Protein AF-A0A7S4B704-F1 (afdb_monomer)

Solvent-accessible surface area (backbone atoms only — not comparable to full-atom values): 10814 Å² total; per-residue (Å²): 118,74,73,62,54,56,57,51,54,56,52,52,51,54,50,52,56,53,50,52,53,62,71,58,43,76,80,74,68,64,79,70,78,80,66,83,78,72,82,74,68,83,87,79,66,81,92,60,85,75,68,50,82,50,62,67,63,52,44,50,53,36,49,67,52,28,55,58,30,51,52,52,22,51,53,32,50,57,57,36,66,71,60,71,82,57,91,87,49,54,72,70,55,45,52,52,48,52,50,49,36,52,53,22,51,51,27,28,53,28,14,49,49,16,38,50,32,29,49,55,46,45,52,50,61,74,68,50,89,67,77,66,82,32,92,43,65,69,57,44,39,57,72,77,37,43,67,40,54,50,49,23,52,53,25,40,52,57,22,53,66,52,46,61,60,48,56,60,48,52,52,61,59,53,66,72,62,60,77,81,74,74,81,74,84,127

Mean predicted aligned error: 14.36 Å

Structure (mmCIF, N/CA/C/O backbone):
data_AF-A0A7S4B704-F1
#
_entry.id   AF-A0A7S4B704-F1
#
loop_
_atom_site.group_PDB
_atom_site.id
_atom_site.type_symbol
_atom_site.label_atom_id
_atom_site.label_alt_id
_atom_site.label_comp_id
_atom_site.label_asym_id
_atom_site.label_entity_id
_atom_site.label_seq_id
_atom_site.pdbx_PDB_ins_code
_atom_site.Cartn_x
_atom_site.Cartn_y
_atom_site.Cartn_z
_atom_site.occupancy
_atom_site.B_iso_or_equiv
_atom_site.auth_seq_id
_atom_site.auth_comp_id
_atom_site.auth_asym_id
_atom_site.auth_atom_id
_atom_site.pdbx_PDB_model_num
ATOM 1 N N . ILE A 1 1 ? 33.411 -3.750 -4.495 1.00 50.97 1 ILE A N 1
ATOM 2 C CA . ILE A 1 1 ? 32.794 -5.028 -4.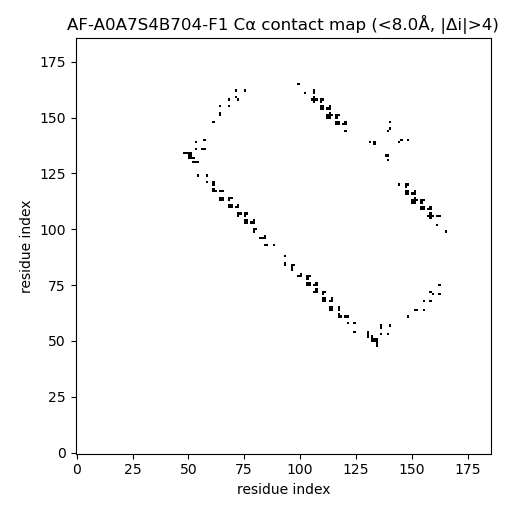950 1.00 50.97 1 ILE A CA 1
ATOM 3 C C . ILE A 1 1 ? 32.310 -5.872 -3.765 1.00 50.97 1 ILE A C 1
ATOM 5 O O . ILE A 1 1 ? 31.205 -6.384 -3.852 1.00 50.97 1 ILE A O 1
ATOM 9 N N . ARG A 1 2 ? 33.046 -5.967 -2.642 1.00 46.03 2 ARG A N 1
ATOM 10 C CA . ARG A 1 2 ? 32.572 -6.683 -1.437 1.00 46.03 2 ARG A CA 1
ATOM 11 C C . ARG A 1 2 ? 31.340 -6.055 -0.754 1.00 46.03 2 ARG A C 1
ATOM 13 O O . ARG A 1 2 ? 30.454 -6.803 -0.376 1.00 46.03 2 ARG A O 1
ATOM 20 N N . ASP A 1 3 ? 31.195 -4.727 -0.742 1.00 46.09 3 ASP A N 1
ATOM 21 C CA . ASP A 1 3 ? 30.030 -4.070 -0.103 1.00 46.09 3 ASP A CA 1
ATOM 22 C C . ASP A 1 3 ? 28.685 -4.273 -0.825 1.00 46.09 3 ASP A C 1
ATOM 24 O O . ASP A 1 3 ? 27.620 -4.144 -0.224 1.00 46.09 3 ASP A O 1
ATOM 28 N N . ALA A 1 4 ? 28.700 -4.621 -2.116 1.00 46.28 4 ALA A N 1
ATOM 29 C CA . ALA A 1 4 ? 27.466 -4.885 -2.860 1.00 46.28 4 ALA A CA 1
ATOM 30 C C . ALA A 1 4 ? 26.846 -6.249 -2.497 1.00 46.28 4 ALA A C 1
ATOM 32 O O . ALA A 1 4 ? 25.632 -6.415 -2.604 1.00 46.28 4 ALA A O 1
ATOM 33 N N . ALA A 1 5 ? 27.666 -7.204 -2.041 1.00 47.03 5 ALA A N 1
ATOM 34 C CA . ALA A 1 5 ? 27.218 -8.550 -1.693 1.00 47.03 5 ALA A CA 1
ATOM 35 C C . ALA A 1 5 ? 26.446 -8.582 -0.358 1.00 47.03 5 ALA A C 1
ATOM 37 O O . ALA A 1 5 ? 25.425 -9.266 -0.252 1.00 47.03 5 ALA A O 1
ATOM 38 N N . ASP A 1 6 ? 26.860 -7.776 0.624 1.00 47.91 6 ASP A N 1
ATOM 39 C CA . ASP A 1 6 ? 26.184 -7.701 1.929 1.00 47.91 6 ASP A CA 1
ATOM 40 C C . ASP A 1 6 ? 24.805 -7.035 1.838 1.00 47.91 6 ASP A C 1
ATOM 42 O O . ASP A 1 6 ? 23.854 -7.453 2.503 1.00 47.91 6 ASP A O 1
ATOM 46 N N . SER A 1 7 ? 24.647 -6.055 0.944 1.00 48.06 7 SER A N 1
ATOM 47 C CA . SER A 1 7 ? 23.353 -5.400 0.722 1.00 48.06 7 SER A CA 1
ATOM 48 C C . SER A 1 7 ? 22.320 -6.357 0.109 1.00 48.06 7 SER A C 1
ATOM 50 O O . SER A 1 7 ? 21.154 -6.366 0.513 1.00 48.06 7 SER A O 1
ATOM 52 N N . THR A 1 8 ? 22.750 -7.240 -0.800 1.00 51.94 8 THR A N 1
ATOM 53 C CA . THR A 1 8 ? 21.877 -8.283 -1.359 1.00 51.94 8 THR A CA 1
ATOM 54 C C . THR A 1 8 ? 21.511 -9.359 -0.337 1.00 51.94 8 THR A C 1
ATOM 56 O O . THR A 1 8 ? 20.365 -9.804 -0.323 1.00 51.94 8 THR A O 1
ATOM 59 N N . ALA A 1 9 ? 22.425 -9.731 0.564 1.00 45.69 9 ALA A N 1
ATOM 60 C CA . ALA A 1 9 ? 22.154 -10.723 1.607 1.00 45.69 9 ALA A CA 1
ATOM 61 C C . ALA A 1 9 ? 21.097 -10.232 2.616 1.00 45.69 9 ALA A C 1
ATOM 63 O O . ALA A 1 9 ? 20.181 -10.976 2.976 1.00 45.69 9 ALA A O 1
ATOM 64 N N . MET A 1 10 ? 21.159 -8.953 3.001 1.00 47.12 10 MET A N 1
ATOM 65 C CA . MET A 1 1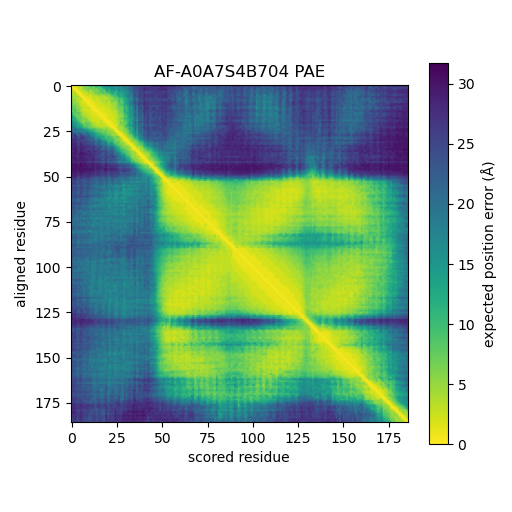0 ? 20.157 -8.318 3.866 1.00 47.12 10 MET A CA 1
ATOM 66 C C . MET A 1 10 ? 18.773 -8.263 3.198 1.00 47.12 10 MET A C 1
ATOM 68 O O . MET A 1 10 ? 17.768 -8.565 3.840 1.00 47.12 10 MET A O 1
ATOM 72 N N . MET A 1 11 ? 18.701 -7.951 1.897 1.00 51.03 11 MET A N 1
ATOM 73 C CA . MET A 1 11 ? 17.425 -7.930 1.168 1.00 51.03 11 MET A CA 1
ATOM 74 C C . MET A 1 11 ? 16.798 -9.319 1.014 1.00 51.03 11 MET A C 1
ATOM 76 O O . MET A 1 11 ? 15.581 -9.443 1.137 1.00 51.03 11 MET A O 1
ATOM 80 N N . VAL A 1 12 ? 17.600 -10.366 0.796 1.00 56.72 12 VAL A N 1
ATOM 81 C CA . VAL A 1 12 ? 17.099 -11.749 0.699 1.00 56.72 12 VAL A CA 1
ATOM 82 C C . VAL A 1 12 ? 16.561 -12.237 2.047 1.00 56.72 12 VAL A C 1
ATOM 84 O O . VAL A 1 12 ? 15.521 -12.890 2.078 1.00 56.72 12 VAL A O 1
ATOM 87 N N . SER A 1 13 ? 17.199 -11.863 3.161 1.00 46.56 13 SER A N 1
ATOM 88 C CA . SER A 1 13 ? 16.721 -12.190 4.514 1.00 46.56 13 SER A CA 1
ATOM 89 C C . SER A 1 13 ? 15.366 -11.540 4.829 1.00 46.56 13 SER A C 1
ATOM 91 O O . SER A 1 13 ? 14.446 -12.205 5.307 1.00 46.56 13 SER A O 1
ATOM 93 N N . VAL A 1 14 ? 15.189 -10.262 4.469 1.00 54.50 14 VAL A N 1
ATOM 94 C CA . VAL A 1 14 ? 13.910 -9.552 4.654 1.00 54.50 14 VAL A CA 1
ATOM 95 C C . VAL A 1 14 ? 12.817 -10.124 3.746 1.00 54.50 14 VAL A C 1
ATOM 97 O O . VAL A 1 14 ? 11.675 -10.275 4.183 1.00 54.50 14 VAL A O 1
ATOM 100 N N . LEU A 1 15 ? 13.155 -10.507 2.508 1.00 50.50 15 LEU A N 1
ATOM 101 C CA . LEU A 1 15 ? 12.210 -11.163 1.603 1.00 50.50 15 LEU A CA 1
ATOM 102 C C . LEU A 1 15 ? 11.784 -12.538 2.124 1.00 50.50 15 LEU A C 1
ATOM 104 O O . LEU A 1 15 ? 10.604 -12.870 2.062 1.00 50.50 15 LEU A O 1
ATOM 108 N N . ALA A 1 16 ? 12.722 -13.320 2.664 1.00 51.66 16 ALA A N 1
ATOM 109 C CA . ALA A 1 16 ? 12.444 -14.630 3.240 1.00 51.66 16 ALA A CA 1
ATOM 110 C C . ALA A 1 16 ? 11.550 -14.522 4.485 1.00 51.66 16 ALA A C 1
ATOM 112 O O . ALA A 1 16 ? 10.619 -15.310 4.625 1.00 51.66 16 ALA A O 1
ATOM 113 N N . ALA A 1 17 ? 11.767 -13.515 5.338 1.00 51.28 17 ALA A N 1
ATOM 114 C CA . ALA A 1 17 ? 10.916 -13.241 6.496 1.00 51.28 17 ALA A CA 1
ATOM 115 C C . ALA A 1 17 ? 9.497 -12.780 6.102 1.00 51.28 17 ALA A C 1
ATOM 117 O O . ALA A 1 17 ? 8.513 -13.161 6.734 1.00 51.28 17 ALA A O 1
ATOM 118 N N . ALA A 1 18 ? 9.366 -11.991 5.031 1.00 49.72 18 ALA A N 1
ATOM 119 C CA . ALA A 1 18 ? 8.060 -11.593 4.503 1.00 49.72 18 ALA A CA 1
ATOM 120 C C . ALA A 1 18 ? 7.313 -12.776 3.856 1.00 49.72 18 ALA A C 1
ATOM 122 O O . ALA A 1 18 ? 6.102 -12.919 4.041 1.00 49.72 18 ALA A O 1
ATOM 123 N N . LEU A 1 19 ? 8.036 -13.660 3.157 1.00 53.97 19 LEU A N 1
ATOM 124 C CA . LEU A 1 19 ? 7.472 -14.846 2.512 1.00 53.97 19 LEU A CA 1
ATOM 125 C C . LEU A 1 19 ? 7.025 -15.904 3.535 1.00 53.97 19 LEU A C 1
ATOM 127 O O . LEU A 1 19 ? 5.980 -16.528 3.352 1.00 53.97 19 LEU A O 1
ATOM 131 N N . THR A 1 20 ? 7.766 -16.085 4.635 1.00 53.12 20 THR A N 1
ATOM 132 C CA . THR A 1 20 ? 7.359 -16.986 5.728 1.00 53.12 20 THR A CA 1
ATOM 133 C C . THR A 1 20 ? 6.138 -16.460 6.479 1.00 53.12 20 THR A C 1
ATOM 135 O O . THR A 1 20 ? 5.270 -17.254 6.833 1.00 53.12 20 THR A O 1
ATOM 138 N N . LEU A 1 21 ? 5.987 -15.140 6.635 1.00 52.28 21 LEU A N 1
ATOM 139 C CA . LEU A 1 21 ? 4.764 -14.545 7.189 1.00 52.28 21 LEU A CA 1
ATOM 140 C C . LEU A 1 21 ? 3.547 -14.712 6.261 1.00 52.28 21 LEU A C 1
ATOM 142 O O . LEU A 1 21 ? 2.448 -14.980 6.746 1.00 52.28 21 LEU A O 1
ATOM 146 N N . GLN A 1 22 ? 3.732 -14.631 4.940 1.00 58.00 22 GLN A N 1
ATOM 147 C CA . GLN A 1 22 ? 2.657 -14.866 3.966 1.00 58.00 22 GLN A CA 1
ATOM 148 C C . GLN A 1 22 ? 2.229 -16.336 3.876 1.00 58.00 22 GLN A C 1
ATOM 150 O O . GLN A 1 22 ? 1.043 -16.612 3.700 1.00 58.00 22 GLN A O 1
ATOM 155 N N . LEU A 1 23 ? 3.156 -17.282 4.048 1.00 51.28 23 LEU A N 1
ATOM 156 C CA . LEU A 1 23 ? 2.841 -18.716 4.074 1.00 51.28 23 LEU A CA 1
ATOM 157 C C . LEU A 1 23 ? 2.248 -19.186 5.411 1.00 51.28 23 LEU A C 1
ATOM 159 O O . LEU A 1 23 ? 1.594 -20.226 5.440 1.00 51.28 23 LEU A O 1
ATOM 163 N N . LEU A 1 24 ? 2.413 -18.420 6.495 1.00 43.06 24 LEU A N 1
ATOM 164 C CA . LEU A 1 24 ? 1.796 -18.704 7.797 1.00 43.06 24 LEU A CA 1
ATOM 165 C C . LEU A 1 24 ? 0.387 -18.089 7.952 1.00 43.06 24 LEU A C 1
ATOM 167 O O . LEU A 1 24 ? -0.352 -18.444 8.868 1.00 43.06 24 LEU A O 1
ATOM 171 N N . GLN A 1 25 ? -0.040 -17.215 7.031 1.00 49.41 25 GLN A N 1
ATOM 172 C CA . GLN A 1 25 ? -1.365 -16.583 7.072 1.00 49.41 25 GLN A CA 1
ATOM 173 C C . GLN A 1 25 ? -2.598 -17.475 6.805 1.00 49.41 25 GLN A C 1
ATOM 175 O O . GLN A 1 25 ? -3.664 -17.092 7.300 1.00 49.41 25 GLN A O 1
ATOM 180 N N . PRO A 1 26 ? -2.560 -18.637 6.113 1.00 50.50 26 PRO A N 1
ATOM 181 C CA . PRO A 1 26 ? -3.792 -19.391 5.878 1.00 50.50 26 PRO A CA 1
ATOM 182 C C . PRO A 1 26 ? -4.381 -20.019 7.155 1.00 50.50 26 PRO A C 1
ATOM 184 O O . PRO A 1 26 ? -5.547 -20.404 7.146 1.00 50.50 26 PRO A O 1
ATOM 187 N N . ALA A 1 27 ? -3.640 -20.061 8.271 1.00 42.31 27 ALA A N 1
ATOM 188 C CA . ALA A 1 27 ? -4.130 -20.606 9.541 1.00 42.31 27 ALA A CA 1
ATOM 189 C C . ALA A 1 27 ? -4.897 -19.597 10.426 1.00 42.31 27 ALA A C 1
ATOM 191 O O . ALA A 1 27 ? -5.618 -20.019 11.325 1.00 42.31 27 ALA A O 1
ATOM 192 N N . LEU A 1 28 ? -4.790 -18.283 10.176 1.00 43.62 28 LEU A N 1
ATOM 193 C CA . LEU A 1 28 ? -5.478 -17.235 10.962 1.00 43.62 28 LEU A CA 1
ATOM 194 C C . LEU A 1 28 ? -6.627 -16.544 10.211 1.00 43.62 28 LEU A C 1
ATOM 196 O O . LEU A 1 28 ? -7.323 -15.710 10.782 1.00 43.62 28 LEU A O 1
ATOM 200 N N . SER A 1 29 ? -6.851 -16.908 8.946 1.00 44.00 29 SER A N 1
ATOM 201 C CA . SER A 1 29 ? -7.948 -16.404 8.111 1.00 44.00 29 SER A CA 1
ATOM 202 C C . SER A 1 29 ? -9.095 -17.412 7.994 1.00 44.00 29 SER A C 1
ATOM 204 O O . SER A 1 29 ? -9.709 -17.543 6.935 1.00 44.00 29 SER A O 1
ATOM 206 N N . GLN A 1 30 ? -9.400 -18.138 9.069 1.00 39.09 30 GLN A N 1
ATOM 207 C CA . GLN A 1 30 ? -10.743 -18.687 9.216 1.00 39.09 30 GLN A CA 1
ATOM 208 C C . GLN A 1 30 ? -11.604 -17.535 9.752 1.00 39.09 30 GLN A C 1
ATOM 210 O O . GLN A 1 30 ? -11.405 -17.146 10.905 1.00 39.09 30 GLN A O 1
ATOM 215 N N . PRO A 1 31 ? -12.522 -16.944 8.961 1.00 48.00 31 PRO A N 1
ATOM 216 C CA . PRO A 1 31 ? -13.613 -16.191 9.554 1.00 48.00 31 PRO A CA 1
ATOM 217 C C . PRO A 1 31 ? -14.311 -17.166 10.498 1.00 48.00 31 PRO A C 1
ATOM 219 O O . PRO A 1 31 ? -14.918 -18.140 10.050 1.00 48.00 31 PRO A O 1
ATOM 222 N N . GLY A 1 32 ? -14.140 -16.967 11.807 1.00 45.53 32 GLY A N 1
ATOM 223 C CA . GLY A 1 32 ? -14.891 -17.732 12.788 1.00 45.53 32 GLY A CA 1
ATOM 224 C C . GLY A 1 32 ? -16.365 -17.645 12.394 1.00 45.53 32 GLY A C 1
ATOM 225 O O . GLY A 1 32 ? -16.811 -16.550 12.029 1.00 45.53 32 GLY A O 1
ATOM 226 N N . PRO A 1 33 ? -17.113 -18.762 12.378 1.00 44.31 33 PRO A N 1
ATOM 227 C CA . PRO A 1 33 ? -18.534 -18.708 12.091 1.00 44.31 33 PRO A CA 1
ATOM 228 C C . PRO A 1 33 ? -19.125 -17.682 13.048 1.00 44.31 33 PRO A C 1
ATOM 230 O O . PRO A 1 33 ? -19.011 -17.833 14.264 1.00 44.31 33 PRO A O 1
ATOM 233 N N . SER A 1 34 ? -19.688 -16.605 12.499 1.00 58.03 34 SER A N 1
ATOM 234 C CA . SER A 1 34 ? -20.487 -15.656 13.257 1.00 58.03 34 SER A CA 1
ATOM 235 C C . SER A 1 34 ? -21.591 -16.476 13.908 1.00 58.03 34 SER A C 1
ATOM 237 O O . SER A 1 34 ? -22.561 -16.851 13.243 1.00 58.03 34 SER A O 1
ATOM 239 N N . GLY A 1 35 ? -21.374 -16.859 15.167 1.00 48.19 35 GLY A N 1
ATOM 240 C CA . GLY A 1 35 ? -22.301 -17.694 15.908 1.00 48.19 35 GLY A CA 1
ATOM 241 C C . GLY A 1 35 ? -23.688 -17.058 15.861 1.00 48.19 35 GLY A C 1
ATOM 242 O O . GLY A 1 35 ? -23.792 -15.830 15.746 1.00 48.19 35 GLY A O 1
ATOM 243 N N . PRO A 1 36 ? -24.763 -17.859 15.912 1.00 43.94 36 PRO A N 1
ATOM 244 C CA . PRO A 1 36 ? -26.114 -17.325 15.921 1.00 43.94 36 PRO A CA 1
ATOM 245 C C . PRO A 1 36 ? -26.223 -16.281 17.036 1.00 43.94 36 PRO A C 1
ATOM 247 O O . PRO A 1 36 ? -26.084 -16.602 18.217 1.00 43.94 36 PRO A O 1
ATOM 250 N N . LYS A 1 37 ? -26.419 -15.013 16.647 1.00 61.09 37 LYS A N 1
ATOM 251 C CA . LYS A 1 37 ? -26.701 -13.912 17.570 1.00 61.09 37 LYS A CA 1
ATOM 252 C C . LYS A 1 37 ? -27.990 -14.277 18.295 1.00 61.09 37 LYS A C 1
ATOM 254 O O . LYS A 1 37 ? -29.076 -14.136 17.738 1.00 61.09 37 LYS A O 1
ATOM 259 N N . LEU A 1 38 ? -27.856 -14.812 19.507 1.00 59.44 38 LEU A N 1
ATOM 260 C CA . LEU A 1 38 ? -28.992 -15.129 20.361 1.00 59.44 38 LEU A CA 1
ATOM 261 C C . LEU A 1 38 ? -29.838 -13.855 20.523 1.00 59.44 38 LEU A C 1
ATOM 263 O O . LEU A 1 38 ? -29.276 -12.805 20.862 1.00 59.44 38 LEU A O 1
ATOM 267 N N . PRO A 1 39 ? -31.160 -13.912 20.283 1.00 53.28 39 PRO A N 1
ATOM 268 C CA . PRO A 1 39 ? -32.041 -12.785 20.536 1.00 53.28 39 PRO A CA 1
ATOM 269 C C . PRO A 1 39 ? -31.971 -12.465 22.029 1.00 53.28 39 PRO A C 1
ATOM 271 O O . PRO A 1 39 ? -32.420 -13.255 22.861 1.00 53.28 39 PRO A O 1
ATOM 274 N N . ARG A 1 40 ? -31.368 -11.329 22.393 1.00 58.56 40 ARG A N 1
ATOM 275 C CA . ARG A 1 40 ? -31.451 -10.852 23.775 1.00 58.56 40 ARG A CA 1
ATOM 276 C C . ARG A 1 40 ? -32.913 -10.481 24.044 1.00 58.56 40 ARG A C 1
ATOM 278 O O . ARG A 1 40 ? -33.498 -9.758 23.236 1.00 58.56 40 ARG A O 1
ATOM 285 N N . PRO A 1 41 ? -33.522 -10.983 25.128 1.00 48.41 41 PRO A N 1
ATOM 286 C CA . PRO A 1 41 ? -34.924 -10.730 25.412 1.00 48.41 41 PRO A CA 1
ATOM 287 C C . PRO A 1 41 ? -35.179 -9.227 25.591 1.00 48.41 41 PRO A C 1
ATOM 289 O O . PRO A 1 41 ? -34.478 -8.536 26.329 1.00 48.41 41 PRO A O 1
ATOM 292 N N . SER A 1 42 ? -36.205 -8.738 24.896 1.00 55.38 42 SER A N 1
ATOM 293 C CA . SER A 1 42 ? -36.559 -7.322 2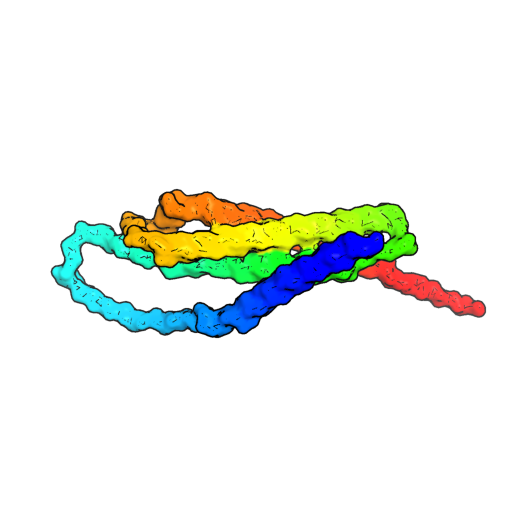4.718 1.00 55.38 42 SER A CA 1
ATOM 294 C C . SER A 1 42 ? -36.947 -6.575 25.998 1.00 55.38 42 SER A C 1
ATOM 296 O O . SER A 1 42 ? -37.040 -5.353 25.984 1.00 55.38 42 SER A O 1
ATOM 298 N N . TRP A 1 43 ? -37.151 -7.280 27.109 1.00 64.75 43 TRP A N 1
ATOM 299 C CA . TRP A 1 43 ? -37.581 -6.692 28.378 1.00 64.75 43 TRP A CA 1
ATOM 300 C C . TRP A 1 43 ? -36.422 -6.245 29.289 1.00 64.75 43 TRP A C 1
ATOM 302 O O . TRP A 1 43 ? -36.672 -5.654 30.334 1.00 64.75 43 TRP A O 1
ATOM 312 N N . LEU A 1 44 ? -35.162 -6.489 28.901 1.00 55.09 44 LEU A N 1
ATOM 313 C CA . LEU A 1 44 ? -33.970 -6.195 29.716 1.00 55.09 44 LEU A CA 1
ATOM 314 C C . LEU A 1 44 ? -33.216 -4.902 29.337 1.00 55.09 44 LEU A C 1
ATOM 316 O O . LEU A 1 44 ? -32.147 -4.647 29.883 1.00 55.09 44 LEU A O 1
ATOM 320 N N . LEU A 1 45 ? -33.736 -4.070 28.427 1.00 51.81 45 LEU A N 1
ATOM 321 C CA . LEU A 1 45 ? -33.047 -2.858 27.956 1.00 51.81 45 LEU A CA 1
ATOM 322 C C . LEU A 1 45 ? -33.918 -1.610 28.122 1.00 51.81 45 LEU A C 1
ATOM 324 O O . LEU A 1 45 ? -34.593 -1.157 27.201 1.00 51.81 45 LEU A O 1
ATOM 328 N N . ALA A 1 46 ? -33.850 -1.022 29.316 1.00 49.19 46 ALA A N 1
ATOM 329 C CA . ALA A 1 46 ? -34.144 0.390 29.499 1.00 49.19 46 ALA A CA 1
ATOM 330 C C . ALA A 1 46 ? -33.096 1.214 28.723 1.00 49.19 46 ALA A C 1
ATOM 332 O O . ALA A 1 46 ? -31.911 1.173 29.038 1.00 49.19 46 ALA A O 1
ATOM 333 N N . SER A 1 47 ? -33.559 1.891 27.672 1.00 48.19 47 SER A N 1
ATOM 334 C CA . SER A 1 47 ? -32.964 3.007 26.917 1.00 48.19 47 SER A CA 1
ATOM 335 C C . SER A 1 47 ? -31.575 3.527 27.345 1.00 48.19 47 SER A C 1
ATOM 337 O O . SER A 1 47 ? -31.441 4.650 27.833 1.00 48.19 47 SER A O 1
ATOM 339 N N . THR A 1 48 ? -30.523 2.770 27.060 1.00 50.81 48 THR A N 1
ATOM 340 C CA . THR A 1 48 ? -29.188 3.314 26.786 1.00 50.81 48 THR A CA 1
ATOM 341 C C . THR A 1 48 ? -28.871 3.020 25.320 1.00 50.81 48 THR A C 1
ATOM 343 O O . THR A 1 48 ? -29.216 1.936 24.839 1.00 50.81 48 THR A O 1
ATOM 346 N N . PRO A 1 49 ? -28.306 3.974 24.551 1.00 53.47 49 PRO A N 1
ATOM 347 C CA . PRO A 1 49 ? -27.930 3.715 23.165 1.00 53.47 49 PRO A CA 1
ATOM 348 C C . PRO A 1 49 ? -26.994 2.508 23.164 1.00 53.47 49 PRO A C 1
ATOM 350 O O . PRO A 1 49 ? -25.959 2.543 23.824 1.00 53.47 49 PRO A O 1
ATOM 353 N N . ALA A 1 50 ? -27.415 1.423 22.510 1.00 55.22 50 ALA A N 1
ATOM 354 C CA . ALA A 1 50 ? -26.722 0.144 22.544 1.00 55.22 50 ALA A CA 1
ATOM 355 C C . ALA A 1 50 ? -25.258 0.347 22.143 1.00 55.22 50 ALA A C 1
ATOM 357 O O . ALA A 1 50 ? -24.940 0.653 20.996 1.00 55.22 50 ALA A O 1
ATOM 358 N N . THR A 1 51 ? -24.376 0.230 23.126 1.00 59.66 51 THR A N 1
ATOM 359 C CA . THR A 1 51 ? -22.944 0.440 22.982 1.00 59.66 51 THR A CA 1
ATOM 360 C C . THR A 1 51 ? -22.407 -0.763 22.221 1.00 59.66 51 THR A C 1
ATOM 362 O O . THR A 1 51 ? -22.349 -1.866 22.765 1.00 59.66 51 THR A O 1
ATOM 365 N N . MET A 1 52 ? -22.156 -0.586 20.928 1.00 67.81 52 MET A N 1
ATOM 366 C CA . MET A 1 52 ? -21.804 -1.679 20.030 1.00 67.81 52 MET A CA 1
ATOM 367 C C . MET A 1 52 ? -20.282 -1.828 19.964 1.00 67.81 52 MET A C 1
ATOM 369 O O . MET A 1 52 ? -19.561 -0.846 19.786 1.00 67.81 52 MET A O 1
ATOM 373 N N . ASP A 1 53 ? -19.793 -3.058 20.117 1.00 77.50 53 ASP A N 1
ATOM 374 C CA . ASP A 1 53 ? -18.372 -3.366 19.980 1.00 77.50 53 ASP A CA 1
ATOM 375 C C . ASP A 1 53 ? -17.984 -3.359 18.495 1.00 77.50 53 ASP A C 1
ATOM 377 O O . ASP A 1 53 ? -18.256 -4.301 17.757 1.00 77.50 53 ASP A O 1
ATOM 381 N N . TRP A 1 54 ? -17.336 -2.281 18.049 1.00 83.56 54 TRP A N 1
ATOM 382 C CA . TRP A 1 54 ? -16.922 -2.070 16.651 1.00 83.56 54 TRP A CA 1
ATOM 383 C C . TRP A 1 54 ? -15.521 -2.613 16.316 1.00 83.56 54 TRP A C 1
ATOM 385 O O . TRP A 1 54 ? -14.962 -2.297 15.266 1.00 83.56 54 TRP A O 1
ATOM 395 N N . ARG A 1 55 ? -14.910 -3.394 17.215 1.00 81.75 55 ARG A N 1
ATOM 396 C CA . ARG A 1 55 ? -13.506 -3.833 17.093 1.00 81.75 55 ARG A CA 1
ATOM 397 C C . ARG A 1 55 ? -13.280 -4.729 15.880 1.00 81.75 55 ARG A C 1
ATOM 399 O O . ARG A 1 55 ? -12.333 -4.497 15.130 1.00 81.75 55 ARG A O 1
ATOM 406 N N . ASP A 1 56 ? -14.169 -5.695 15.673 1.00 84.94 56 ASP A N 1
ATOM 407 C CA . ASP A 1 56 ? -14.078 -6.644 14.561 1.00 84.94 56 ASP A CA 1
ATOM 408 C C . ASP A 1 56 ? -14.267 -5.935 13.213 1.00 84.94 56 ASP A C 1
ATOM 410 O O . ASP A 1 56 ? -13.499 -6.153 12.274 1.00 84.94 56 ASP A O 1
ATOM 414 N N . ASP A 1 57 ? -15.220 -5.002 13.146 1.00 87.19 57 ASP A N 1
ATOM 415 C CA . ASP A 1 57 ? -15.476 -4.198 11.949 1.00 87.19 57 ASP A CA 1
ATOM 416 C C . ASP A 1 57 ? -14.302 -3.2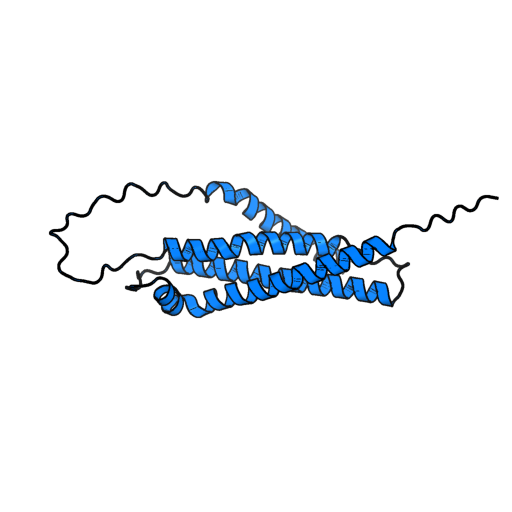53 11.635 1.00 87.19 57 ASP A C 1
ATOM 418 O O . ASP A 1 57 ? -13.892 -3.117 10.478 1.00 87.19 57 ASP A O 1
ATOM 422 N N . ALA A 1 58 ? -13.696 -2.635 12.655 1.00 84.94 58 ALA A N 1
ATOM 423 C CA . ALA A 1 58 ? -12.498 -1.813 12.489 1.00 84.94 58 ALA A CA 1
ATOM 424 C C . ALA A 1 58 ? -11.303 -2.649 12.000 1.00 84.94 58 ALA A C 1
ATOM 426 O O . ALA A 1 58 ? -10.608 -2.251 11.060 1.00 84.94 58 ALA A O 1
ATOM 427 N N . ALA A 1 59 ? -11.088 -3.834 12.578 1.00 86.88 59 ALA A N 1
ATOM 428 C CA . ALA A 1 59 ? -10.045 -4.759 12.143 1.00 86.88 59 ALA A CA 1
ATOM 429 C C . ALA A 1 59 ? -10.256 -5.211 10.687 1.00 86.88 59 ALA A C 1
ATOM 431 O O . ALA A 1 59 ? -9.298 -5.268 9.910 1.00 86.88 59 ALA A O 1
ATOM 432 N N . ALA A 1 60 ? -11.505 -5.459 10.280 1.00 88.50 60 ALA A N 1
ATOM 433 C CA . ALA A 1 60 ? -11.845 -5.789 8.900 1.00 88.50 60 ALA A CA 1
ATOM 434 C C . ALA A 1 60 ? -11.462 -4.662 7.924 1.00 88.50 60 ALA A C 1
ATOM 436 O O . ALA A 1 60 ? -10.892 -4.940 6.867 1.00 88.50 60 ALA A O 1
ATOM 437 N N . ILE A 1 61 ? -11.682 -3.389 8.278 1.00 88.00 61 ILE A N 1
ATOM 438 C CA . ILE A 1 61 ? -11.262 -2.245 7.447 1.00 88.00 61 ILE A CA 1
ATOM 439 C C . ILE A 1 61 ? -9.742 -2.225 7.252 1.00 88.00 61 ILE A C 1
ATOM 441 O O . ILE A 1 61 ? -9.270 -2.073 6.122 1.00 88.00 61 ILE A O 1
ATOM 445 N N . PHE A 1 62 ? -8.964 -2.405 8.321 1.00 87.06 62 PHE A N 1
ATOM 446 C CA . PHE A 1 62 ? -7.502 -2.426 8.218 1.00 87.06 62 PHE A CA 1
ATOM 447 C C . PHE A 1 62 ? -7.002 -3.606 7.376 1.00 87.06 62 PHE A C 1
ATOM 449 O O . PHE A 1 62 ? -6.117 -3.422 6.539 1.00 87.06 62 PHE A O 1
ATOM 456 N N . ASN A 1 63 ? -7.615 -4.784 7.506 1.00 87.56 63 ASN A N 1
ATOM 457 C CA . ASN A 1 63 ? -7.296 -5.948 6.674 1.00 87.56 63 ASN A CA 1
ATOM 458 C C . ASN A 1 63 ? -7.632 -5.731 5.189 1.00 87.56 63 ASN A C 1
ATOM 460 O O . ASN A 1 63 ? -6.854 -6.134 4.317 1.00 87.56 63 ASN A O 1
ATOM 464 N N . ASN A 1 64 ? -8.734 -5.034 4.896 1.00 88.69 64 ASN A N 1
ATOM 465 C CA . ASN A 1 64 ? -9.130 -4.667 3.535 1.00 88.69 64 ASN A CA 1
ATOM 466 C C . ASN A 1 64 ? -8.164 -3.675 2.873 1.00 88.69 64 ASN A C 1
ATOM 468 O O . ASN A 1 64 ? -8.072 -3.649 1.650 1.00 88.69 64 ASN A O 1
ATOM 472 N N . LEU A 1 65 ? -7.419 -2.882 3.648 1.00 84.81 65 LEU A N 1
ATOM 473 C CA . LEU A 1 65 ? -6.352 -2.018 3.131 1.00 84.81 65 LEU A CA 1
ATOM 474 C C . LEU A 1 65 ? -5.013 -2.760 3.035 1.00 84.81 65 LEU A C 1
ATOM 476 O O . LEU A 1 65 ? -4.269 -2.590 2.069 1.00 84.81 65 LEU A O 1
ATOM 480 N N . ARG A 1 66 ? -4.711 -3.611 4.020 1.00 85.75 66 ARG A N 1
ATOM 481 C CA . ARG A 1 66 ? -3.431 -4.319 4.141 1.00 85.75 66 ARG A CA 1
ATOM 482 C C . ARG A 1 66 ? -3.198 -5.321 3.016 1.00 85.75 66 ARG A C 1
ATOM 484 O O . ARG A 1 66 ? -2.123 -5.332 2.421 1.00 85.75 66 ARG A O 1
ATOM 491 N N . THR A 1 67 ? -4.189 -6.160 2.724 1.00 86.94 67 THR A N 1
ATOM 492 C CA . THR A 1 67 ? -4.079 -7.229 1.719 1.00 86.94 67 THR A CA 1
ATOM 493 C C . THR A 1 67 ? -3.776 -6.694 0.314 1.00 86.94 67 THR A C 1
ATOM 495 O O . THR A 1 67 ? -2.778 -7.120 -0.272 1.00 86.94 67 THR A O 1
ATOM 498 N N . PRO A 1 68 ? -4.542 -5.733 -0.242 1.00 85.62 68 PRO A N 1
ATOM 499 C CA . PRO A 1 68 ? -4.215 -5.177 -1.551 1.00 85.62 68 PRO A CA 1
ATOM 500 C C . PRO A 1 68 ? -2.910 -4.373 -1.535 1.00 85.62 68 PRO A C 1
ATOM 502 O O . PRO A 1 68 ? -2.174 -4.430 -2.515 1.00 85.62 68 PRO A O 1
ATOM 505 N N . ALA A 1 69 ? -2.567 -3.680 -0.440 1.00 82.12 69 ALA A N 1
ATOM 506 C CA . ALA A 1 69 ? -1.278 -2.991 -0.328 1.00 82.12 69 ALA A CA 1
ATOM 507 C C . ALA A 1 69 ? -0.099 -3.971 -0.432 1.00 82.12 69 ALA A C 1
ATOM 509 O O . ALA A 1 69 ? 0.865 -3.704 -1.148 1.00 82.12 69 ALA A O 1
ATOM 510 N N . ALA A 1 70 ? -0.194 -5.132 0.222 1.00 86.81 70 ALA A N 1
ATOM 511 C CA . ALA A 1 70 ? 0.822 -6.178 0.149 1.00 86.81 70 ALA A CA 1
ATOM 512 C C . ALA A 1 70 ? 0.950 -6.767 -1.267 1.00 86.81 70 ALA A C 1
ATOM 514 O O . ALA A 1 70 ? 2.067 -6.957 -1.746 1.00 86.81 70 ALA A O 1
ATOM 515 N N . LEU A 1 71 ? -0.173 -7.003 -1.957 1.00 87.00 71 LEU A N 1
ATOM 516 C CA . LEU A 1 71 ? -0.181 -7.500 -3.340 1.00 87.00 71 LEU A CA 1
ATOM 517 C C . LEU A 1 71 ? 0.399 -6.483 -4.332 1.00 87.00 71 LEU A C 1
ATOM 519 O O . LEU A 1 71 ? 1.191 -6.836 -5.203 1.00 87.00 71 LEU A O 1
ATOM 523 N N . ILE A 1 72 ? 0.032 -5.207 -4.201 1.00 84.50 72 ILE A N 1
ATOM 524 C CA . ILE A 1 72 ? 0.564 -4.143 -5.061 1.00 84.50 72 ILE A CA 1
ATOM 525 C C . ILE A 1 72 ? 2.047 -3.922 -4.759 1.00 84.50 72 ILE A C 1
ATOM 527 O O . ILE A 1 72 ? 2.840 -3.767 -5.685 1.00 84.50 72 ILE A O 1
ATOM 531 N N . GLY A 1 73 ? 2.442 -3.952 -3.485 1.00 84.25 73 GLY A N 1
ATOM 532 C CA . GLY A 1 73 ? 3.835 -3.854 -3.060 1.00 84.25 73 GLY A CA 1
ATOM 533 C C . GLY A 1 73 ? 4.698 -4.975 -3.639 1.00 84.25 73 GLY A C 1
ATOM 534 O O . GLY A 1 73 ? 5.753 -4.699 -4.210 1.00 84.25 73 GLY A O 1
ATOM 535 N N . SER A 1 74 ? 4.238 -6.227 -3.579 1.00 84.31 74 SER A N 1
ATOM 536 C CA . SER A 1 74 ? 4.980 -7.365 -4.134 1.00 84.31 74 SER A CA 1
ATOM 537 C C . SER A 1 74 ? 5.071 -7.314 -5.663 1.00 84.31 74 SER A C 1
ATOM 539 O O . SER A 1 74 ? 6.153 -7.509 -6.222 1.00 84.31 74 SER A O 1
ATOM 541 N N . ALA A 1 75 ? 3.985 -6.956 -6.353 1.00 83.62 75 ALA A N 1
ATOM 542 C CA . ALA A 1 75 ? 4.002 -6.744 -7.800 1.00 83.62 75 ALA A CA 1
ATOM 543 C C . ALA A 1 75 ? 4.948 -5.593 -8.192 1.00 83.62 75 ALA A C 1
ATOM 545 O O . ALA A 1 75 ? 5.717 -5.699 -9.151 1.00 83.62 75 ALA A O 1
ATOM 546 N N . ALA A 1 76 ? 4.943 -4.505 -7.418 1.00 83.00 76 ALA A N 1
ATOM 547 C CA . ALA A 1 76 ? 5.821 -3.360 -7.611 1.00 83.00 76 ALA A CA 1
ATOM 548 C C . ALA A 1 76 ? 7.299 -3.730 -7.444 1.00 83.00 76 ALA A C 1
ATOM 550 O O . ALA A 1 76 ? 8.116 -3.255 -8.243 1.00 83.00 76 ALA A O 1
ATOM 551 N N . PHE A 1 77 ? 7.613 -4.567 -6.450 1.00 85.31 77 PHE A N 1
ATOM 552 C CA . PHE A 1 77 ? 8.941 -5.123 -6.205 1.00 85.31 77 PHE A CA 1
ATOM 553 C C . PHE A 1 77 ? 9.390 -5.990 -7.381 1.00 85.31 77 PHE A C 1
ATOM 555 O O . PHE A 1 77 ? 10.429 -5.714 -7.974 1.00 85.31 77 PHE A O 1
ATOM 562 N N . SER A 1 78 ? 8.573 -6.959 -7.807 1.00 83.00 78 SER A N 1
ATOM 563 C CA . SER A 1 78 ? 8.898 -7.816 -8.956 1.00 83.00 78 SER A CA 1
ATOM 564 C C . SER A 1 78 ? 9.131 -7.003 -10.234 1.00 83.00 78 SER A C 1
ATOM 566 O O . SER A 1 78 ? 10.063 -7.281 -10.986 1.00 83.00 78 SER A O 1
ATOM 568 N N . GLY A 1 79 ? 8.324 -5.965 -10.471 1.00 78.81 79 GLY A N 1
ATOM 569 C CA . GLY A 1 79 ? 8.494 -5.075 -11.619 1.00 78.81 79 GLY A CA 1
ATOM 570 C C . GLY A 1 79 ? 9.758 -4.212 -11.557 1.00 78.81 79 GLY A C 1
ATOM 571 O O . GLY A 1 79 ? 10.254 -3.800 -12.600 1.00 78.81 79 GLY A O 1
ATOM 572 N N . ALA A 1 80 ? 10.300 -3.940 -10.363 1.00 82.56 80 ALA A N 1
ATOM 573 C CA . ALA A 1 80 ? 11.529 -3.160 -10.208 1.00 82.56 80 ALA A CA 1
ATOM 574 C C . ALA A 1 80 ? 12.750 -3.905 -10.766 1.00 82.56 80 ALA A C 1
ATOM 576 O O . ALA A 1 80 ? 13.609 -3.293 -11.395 1.00 82.56 80 ALA A O 1
ATOM 577 N N . PHE A 1 81 ? 12.798 -5.226 -10.573 1.00 80.44 81 PHE A N 1
ATOM 578 C CA . PHE A 1 81 ? 13.907 -6.075 -11.021 1.00 80.44 81 PHE A CA 1
ATOM 579 C C . PHE A 1 81 ? 13.749 -6.590 -12.453 1.00 80.44 81 PHE A C 1
ATOM 581 O O . PHE A 1 81 ? 14.716 -7.075 -13.034 1.00 80.44 81 PHE A O 1
ATOM 588 N N . ALA A 1 82 ? 12.561 -6.453 -13.047 1.00 81.69 82 ALA A N 1
ATOM 589 C CA . ALA A 1 82 ? 12.303 -6.892 -14.417 1.00 81.69 82 ALA A CA 1
ATOM 590 C C . ALA A 1 82 ? 13.064 -6.067 -15.477 1.00 81.69 82 ALA A C 1
ATOM 592 O O . ALA A 1 82 ? 13.354 -6.575 -16.559 1.00 81.69 82 ALA A O 1
ATOM 593 N N . LEU A 1 83 ? 13.399 -4.804 -15.184 1.00 79.06 83 LEU A N 1
ATOM 594 C CA . LEU A 1 83 ? 14.212 -3.954 -16.057 1.00 79.06 83 LEU A CA 1
ATOM 595 C C . LEU A 1 83 ? 15.605 -3.754 -15.463 1.00 79.06 83 LEU A C 1
ATOM 597 O O . LEU A 1 83 ? 15.831 -2.832 -14.685 1.00 79.06 83 LEU A O 1
ATOM 601 N N . GLN A 1 84 ? 16.555 -4.591 -15.874 1.00 80.81 84 GLN A N 1
ATOM 602 C CA . GLN A 1 84 ? 17.965 -4.359 -15.577 1.00 80.81 84 GLN A CA 1
ATOM 603 C C . GLN A 1 84 ? 18.564 -3.375 -16.597 1.00 80.81 84 GLN A C 1
ATOM 605 O O . GLN A 1 84 ? 18.321 -3.525 -17.799 1.00 80.81 84 GLN A O 1
ATOM 610 N N . PRO A 1 85 ? 19.318 -2.354 -16.150 1.00 79.25 85 PRO A N 1
ATOM 611 C CA . PRO A 1 85 ? 20.017 -1.454 -17.057 1.00 79.25 85 PRO A CA 1
ATOM 612 C C . PRO A 1 85 ? 21.099 -2.227 -17.820 1.00 79.25 85 PRO A C 1
ATOM 614 O O . PRO A 1 85 ? 21.950 -2.866 -17.208 1.00 79.25 85 PRO A O 1
ATOM 617 N N . ALA A 1 86 ? 21.064 -2.167 -19.151 1.00 85.12 86 ALA A N 1
ATOM 618 C CA . ALA A 1 86 ? 22.112 -2.723 -20.001 1.00 85.12 86 ALA A CA 1
ATOM 619 C C . ALA A 1 86 ? 23.170 -1.651 -20.298 1.00 85.12 86 ALA A C 1
ATOM 621 O O . ALA A 1 86 ? 22.825 -0.491 -20.518 1.00 85.12 86 ALA A O 1
ATOM 622 N N . GLU A 1 87 ? 24.447 -2.032 -20.365 1.00 84.50 87 GLU A N 1
ATOM 623 C CA . GLU A 1 87 ? 25.534 -1.099 -20.716 1.00 84.50 87 GLU A CA 1
ATOM 624 C C . GLU A 1 87 ? 25.407 -0.550 -22.146 1.00 84.50 87 GLU A C 1
ATOM 626 O O . GLU A 1 87 ? 25.894 0.536 -22.442 1.00 84.50 87 GLU A O 1
ATOM 631 N N . SER A 1 88 ? 24.690 -1.262 -23.019 1.00 89.38 88 SER A N 1
ATOM 632 C CA . SER A 1 88 ? 24.399 -0.839 -24.390 1.00 89.38 88 SER A CA 1
ATOM 633 C C . SER A 1 88 ? 23.247 0.170 -24.511 1.00 89.38 88 SER A C 1
ATOM 635 O O . SER A 1 88 ? 22.917 0.580 -25.624 1.00 89.38 88 SER A O 1
ATOM 637 N N . ASP A 1 89 ? 22.563 0.524 -23.417 1.00 83.38 89 ASP A N 1
ATOM 638 C CA . ASP A 1 89 ? 21.420 1.437 -23.477 1.00 83.38 89 ASP A CA 1
ATOM 639 C C . ASP A 1 89 ? 21.867 2.897 -23.658 1.00 83.38 89 ASP A C 1
ATOM 641 O O . ASP A 1 89 ? 22.832 3.369 -23.058 1.00 83.38 89 ASP A O 1
ATOM 645 N N . SER A 1 90 ? 21.115 3.657 -24.461 1.00 89.38 90 SER A N 1
ATOM 646 C CA . SER A 1 90 ? 21.340 5.097 -24.604 1.00 89.38 90 SER A CA 1
ATOM 647 C C . SER A 1 90 ? 21.189 5.822 -23.261 1.00 89.38 90 SER A C 1
ATOM 649 O O . SER A 1 90 ? 20.382 5.422 -22.419 1.00 89.38 90 SER A O 1
ATOM 651 N N . PHE A 1 91 ? 21.908 6.936 -23.071 1.00 87.06 91 PHE A N 1
ATOM 652 C CA . PHE A 1 91 ? 21.873 7.713 -21.822 1.00 87.06 91 PHE A CA 1
ATOM 653 C C . PHE A 1 91 ? 20.441 8.033 -21.361 1.00 87.06 91 PHE A C 1
ATOM 655 O O . PHE A 1 91 ? 20.091 7.803 -20.205 1.00 87.06 91 PHE A O 1
ATOM 662 N N . ALA A 1 92 ? 19.581 8.479 -22.286 1.00 85.56 92 ALA A N 1
ATOM 663 C CA . ALA A 1 92 ? 18.178 8.773 -21.998 1.00 85.56 92 ALA A CA 1
ATOM 664 C C . ALA A 1 92 ? 17.407 7.538 -21.496 1.00 85.56 92 ALA A C 1
ATOM 666 O O . ALA A 1 92 ? 16.644 7.628 -20.536 1.00 85.56 92 ALA A O 1
ATOM 667 N N . ARG A 1 93 ? 17.636 6.366 -22.101 1.00 82.31 93 ARG A N 1
ATOM 668 C CA . ARG A 1 93 ? 17.001 5.108 -21.695 1.00 82.31 93 ARG A CA 1
ATOM 669 C C . ARG A 1 93 ? 17.507 4.634 -20.334 1.00 82.31 93 ARG A C 1
ATOM 671 O O . ARG A 1 93 ? 16.688 4.277 -19.490 1.00 82.31 93 ARG A O 1
ATOM 678 N N . GLY A 1 94 ? 18.816 4.690 -20.094 1.00 86.19 94 GLY A N 1
ATOM 679 C CA . GLY A 1 94 ? 19.404 4.354 -18.795 1.00 86.19 94 GLY A CA 1
ATOM 680 C C . GLY A 1 94 ? 18.849 5.230 -17.668 1.00 86.19 94 GLY A C 1
ATOM 681 O O . GLY A 1 94 ? 18.522 4.736 -16.588 1.00 86.19 94 GLY A O 1
ATOM 682 N N . LEU A 1 95 ? 18.650 6.521 -17.940 1.00 86.50 95 LEU A N 1
ATOM 683 C CA . LEU A 1 95 ? 18.056 7.471 -17.001 1.00 86.50 95 LEU A CA 1
ATOM 684 C C . LEU A 1 95 ? 16.574 7.148 -16.724 1.00 86.50 95 LEU A C 1
ATOM 686 O O . LEU A 1 95 ? 16.155 7.149 -15.566 1.00 86.50 95 LEU A O 1
ATOM 690 N N . CYS A 1 96 ? 15.799 6.759 -17.744 1.00 85.12 96 CYS A N 1
ATOM 691 C CA . CYS A 1 96 ? 14.428 6.267 -17.565 1.00 85.12 96 CYS A CA 1
ATOM 692 C C . CYS A 1 96 ? 14.351 4.983 -16.720 1.00 85.12 96 CYS A C 1
ATOM 694 O O . CYS A 1 96 ? 13.471 4.876 -15.868 1.00 85.12 96 CYS A O 1
ATOM 696 N N . VAL A 1 97 ? 15.257 4.018 -16.923 1.00 84.88 97 VAL A N 1
ATOM 697 C CA . VAL A 1 97 ? 15.298 2.769 -16.134 1.00 84.88 97 VAL A CA 1
ATOM 698 C C . VAL A 1 97 ? 15.606 3.064 -14.664 1.00 84.88 97 VAL A C 1
ATOM 700 O O . VAL A 1 97 ? 14.937 2.536 -13.776 1.00 84.88 97 VAL A O 1
ATOM 703 N N . ARG A 1 98 ? 16.547 3.976 -14.389 1.00 86.12 98 ARG A N 1
ATOM 704 C CA . ARG A 1 98 ? 16.865 4.416 -13.020 1.00 86.12 98 ARG A CA 1
ATOM 705 C C . ARG A 1 98 ? 15.679 5.101 -12.340 1.00 86.12 98 ARG A C 1
ATOM 707 O O . ARG A 1 98 ? 15.364 4.771 -11.199 1.00 86.12 98 ARG A O 1
ATOM 714 N N . PHE A 1 99 ? 14.979 5.996 -13.040 1.00 84.81 99 PHE A N 1
ATOM 715 C CA . PHE A 1 99 ? 13.757 6.606 -12.507 1.00 84.81 99 PHE A CA 1
ATOM 716 C C . PHE A 1 99 ? 12.649 5.583 -12.274 1.00 84.81 99 PHE A C 1
ATOM 718 O O . PHE A 1 99 ? 11.962 5.657 -11.258 1.00 84.81 99 PHE A O 1
ATOM 725 N N . HIS A 1 100 ? 12.495 4.598 -13.162 1.00 84.25 100 HIS A N 1
ATOM 726 C CA . HIS A 1 100 ? 11.548 3.509 -12.951 1.00 84.25 100 HIS A CA 1
ATOM 727 C C . HIS A 1 100 ? 11.858 2.741 -11.661 1.00 84.25 100 HIS A C 1
ATOM 729 O O . HIS A 1 100 ? 10.945 2.499 -10.875 1.00 84.25 100 HIS A O 1
ATOM 735 N N . MET A 1 101 ? 13.129 2.403 -11.416 1.00 86.00 101 MET A N 1
ATOM 736 C CA . MET A 1 101 ? 13.549 1.756 -10.170 1.00 86.00 101 MET A CA 1
ATOM 737 C C . MET A 1 101 ? 13.270 2.633 -8.946 1.00 86.00 101 MET A C 1
ATOM 739 O O . MET A 1 101 ? 12.698 2.141 -7.977 1.00 86.00 101 MET A O 1
ATOM 743 N N . MET A 1 102 ? 13.590 3.930 -8.988 1.00 85.56 102 MET A N 1
ATOM 744 C CA . MET A 1 102 ? 13.301 4.831 -7.865 1.00 85.56 102 MET A CA 1
ATOM 745 C C . MET A 1 102 ? 11.802 4.941 -7.568 1.00 85.56 102 MET A C 1
ATOM 747 O O . MET A 1 102 ? 11.400 4.858 -6.410 1.00 85.56 102 MET A O 1
ATOM 751 N N . LEU A 1 103 ? 10.962 5.055 -8.599 1.00 83.62 103 LEU A N 1
ATOM 752 C CA . LEU A 1 103 ? 9.506 5.071 -8.440 1.00 83.62 103 LEU A CA 1
ATOM 753 C C . LEU A 1 103 ? 8.969 3.733 -7.920 1.00 83.62 103 LEU A C 1
ATOM 755 O O . LEU A 1 103 ? 8.031 3.707 -7.122 1.00 83.62 103 LEU A O 1
ATOM 759 N N . ALA A 1 104 ? 9.563 2.619 -8.347 1.00 84.38 104 ALA A N 1
ATOM 760 C CA . ALA A 1 104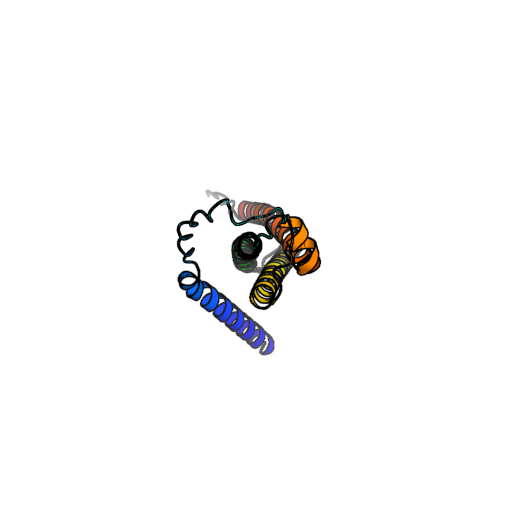 ? 9.196 1.293 -7.878 1.00 84.38 104 ALA A CA 1
ATOM 761 C C . ALA A 1 104 ? 9.482 1.107 -6.386 1.00 84.38 104 ALA A C 1
ATOM 763 O O . ALA A 1 104 ? 8.609 0.649 -5.650 1.00 84.38 104 ALA A O 1
ATOM 764 N N . VAL A 1 105 ? 10.675 1.510 -5.946 1.00 87.38 105 VAL A N 1
ATOM 765 C CA . VAL A 1 105 ? 11.088 1.464 -4.540 1.00 87.38 105 VAL A CA 1
ATOM 766 C C . VAL A 1 105 ? 10.257 2.437 -3.702 1.00 87.38 105 VAL A C 1
ATOM 768 O O . VAL A 1 105 ? 9.790 2.062 -2.633 1.00 87.38 105 VAL A O 1
ATOM 771 N N . GLY A 1 106 ? 9.976 3.646 -4.198 1.00 85.62 106 GLY A N 1
AT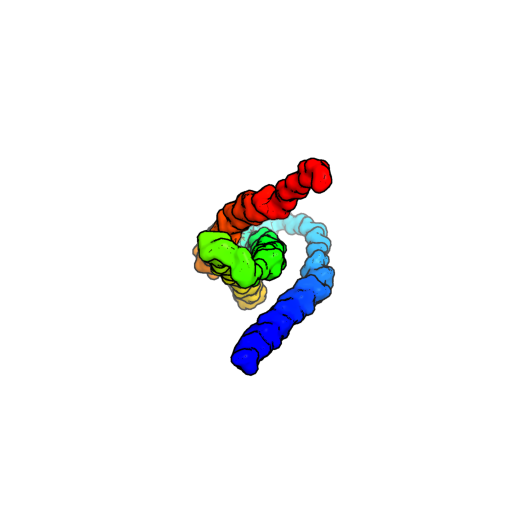OM 772 C CA . GLY A 1 106 ? 9.100 4.601 -3.509 1.00 85.62 106 GLY A CA 1
ATOM 773 C C . GLY A 1 106 ? 7.683 4.057 -3.285 1.00 85.62 106 GLY A C 1
ATOM 774 O O . GLY A 1 106 ? 7.155 4.133 -2.177 1.00 85.62 106 GLY A O 1
ATOM 775 N N . SER A 1 107 ? 7.091 3.436 -4.311 1.00 83.81 107 SER A N 1
ATOM 776 C CA . SER A 1 107 ? 5.779 2.778 -4.216 1.00 83.81 107 SER A CA 1
ATOM 777 C C . SER A 1 107 ? 5.796 1.590 -3.243 1.00 83.81 107 SER A C 1
ATOM 779 O O . SER A 1 107 ? 4.862 1.423 -2.458 1.00 83.81 107 SER A O 1
ATOM 781 N N . LEU A 1 108 ? 6.872 0.797 -3.237 1.00 86.75 108 LEU A N 1
ATOM 782 C CA . LEU A 1 108 ? 7.061 -0.293 -2.278 1.00 86.75 108 LEU A CA 1
ATOM 783 C C . LEU A 1 108 ? 7.101 0.224 -0.836 1.00 86.75 108 LEU A C 1
ATOM 785 O O . LEU A 1 108 ? 6.390 -0.304 0.016 1.00 86.75 108 LEU A O 1
ATOM 789 N N . CYS A 1 109 ? 7.889 1.267 -0.571 1.00 88.94 109 CYS A N 1
ATOM 790 C CA . CYS A 1 109 ? 7.991 1.871 0.755 1.00 88.94 109 CYS A CA 1
ATOM 791 C C . CYS A 1 109 ? 6.637 2.404 1.238 1.00 88.94 109 CY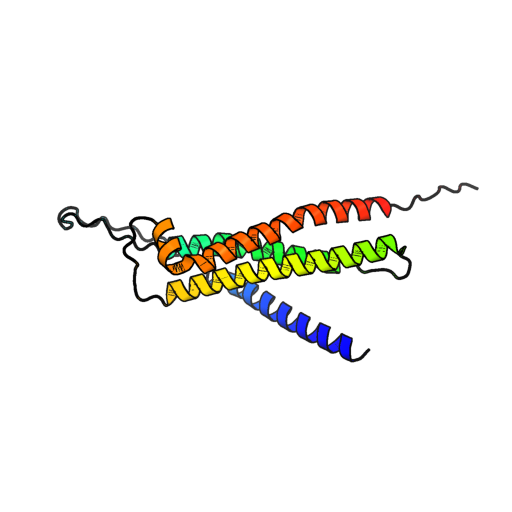S A C 1
ATOM 793 O O . CYS A 1 109 ? 6.254 2.135 2.373 1.00 88.94 109 CYS A O 1
ATOM 795 N N . ALA A 1 110 ? 5.876 3.089 0.377 1.00 84.12 110 ALA A N 1
ATOM 796 C CA . ALA A 1 110 ? 4.537 3.571 0.723 1.00 84.12 110 ALA A CA 1
ATOM 797 C C . ALA A 1 110 ? 3.587 2.417 1.102 1.00 84.12 110 ALA A C 1
ATOM 799 O O . ALA A 1 110 ? 2.920 2.472 2.134 1.00 84.12 110 ALA A O 1
ATOM 800 N N . ASN A 1 111 ? 3.583 1.328 0.326 1.00 86.38 111 ASN A N 1
ATOM 801 C CA . ASN A 1 111 ? 2.760 0.152 0.625 1.00 86.38 111 ASN A CA 1
ATOM 802 C C . ASN A 1 111 ? 3.201 -0.568 1.912 1.00 86.38 111 ASN A C 1
ATOM 804 O O . ASN A 1 111 ? 2.351 -1.016 2.681 1.00 86.38 111 ASN A O 1
ATOM 808 N N . LEU A 1 112 ? 4.507 -0.640 2.195 1.00 88.31 112 LEU A N 1
ATOM 809 C CA . LEU A 1 112 ? 5.024 -1.183 3.456 1.00 88.31 112 LEU A CA 1
ATOM 810 C C . LEU A 1 112 ? 4.579 -0.350 4.659 1.00 88.31 112 LEU A C 1
ATOM 812 O O . LEU A 1 112 ? 4.154 -0.918 5.663 1.00 88.31 112 LEU A O 1
ATOM 816 N N . VAL A 1 113 ? 4.605 0.981 4.552 1.00 87.81 113 VAL A N 1
ATOM 817 C CA . VAL A 1 113 ? 4.099 1.871 5.607 1.00 87.81 113 VAL A CA 1
ATOM 818 C C . VAL A 1 113 ? 2.612 1.624 5.860 1.00 87.81 113 VAL A C 1
ATOM 820 O O . VAL A 1 113 ? 2.211 1.539 7.018 1.00 87.81 113 VAL A O 1
ATOM 823 N N . THR A 1 114 ? 1.797 1.426 4.818 1.00 87.62 114 THR A N 1
ATOM 824 C CA . THR A 1 114 ? 0.383 1.043 4.981 1.00 87.62 114 THR A CA 1
ATOM 825 C C . THR A 1 114 ? 0.232 -0.280 5.734 1.00 87.62 114 THR A C 1
ATOM 827 O O . THR A 1 114 ? -0.586 -0.371 6.650 1.00 87.62 114 THR A O 1
ATOM 830 N N . VAL A 1 115 ? 1.026 -1.299 5.392 1.00 89.06 115 VAL A N 1
ATOM 831 C CA . VAL A 1 115 ? 0.978 -2.608 6.065 1.00 89.06 115 VAL A CA 1
ATOM 832 C C . VAL A 1 115 ? 1.385 -2.487 7.533 1.00 89.06 115 VAL A C 1
ATOM 834 O O . VAL A 1 115 ? 0.680 -3.008 8.400 1.00 89.06 115 VAL A O 1
ATOM 837 N N . ILE A 1 116 ? 2.460 -1.757 7.833 1.00 88.56 116 ILE A N 1
ATOM 838 C CA . ILE A 1 116 ? 2.920 -1.524 9.207 1.00 88.56 116 ILE A CA 1
ATOM 839 C C . ILE A 1 116 ? 1.857 -0.752 9.991 1.00 88.56 116 ILE A C 1
ATOM 841 O O . ILE A 1 116 ? 1.421 -1.230 11.030 1.00 88.56 116 ILE A O 1
ATOM 845 N N . ALA A 1 117 ? 1.358 0.370 9.463 1.00 86.75 117 ALA A N 1
ATOM 846 C CA . ALA A 1 117 ? 0.329 1.179 10.118 1.00 86.75 117 ALA A CA 1
ATOM 847 C C . ALA A 1 117 ? -0.947 0.373 10.409 1.00 86.75 117 ALA A C 1
ATOM 849 O O . ALA A 1 117 ? -1.488 0.455 11.509 1.00 86.75 117 ALA A O 1
ATOM 850 N N . SER A 1 118 ? -1.395 -0.453 9.456 1.00 87.06 118 SER A N 1
ATOM 851 C CA . SER A 1 118 ? -2.551 -1.338 9.653 1.00 87.06 118 SER A CA 1
ATOM 852 C C . SER A 1 118 ? -2.301 -2.401 10.727 1.00 87.06 118 SER A C 1
ATOM 854 O O . SER A 1 118 ? -3.189 -2.696 11.518 1.00 87.06 118 SER A O 1
ATOM 856 N N . THR A 1 119 ? -1.083 -2.944 10.799 1.00 88.00 119 THR A N 1
ATOM 857 C CA . THR A 1 119 ? -0.720 -3.972 11.781 1.00 88.00 119 THR A CA 1
ATOM 858 C C . THR A 1 119 ? -0.633 -3.371 13.179 1.00 88.00 119 THR A C 1
ATOM 860 O O . THR A 1 119 ? -1.207 -3.927 14.109 1.00 88.00 119 THR A O 1
ATOM 863 N N . THR A 1 120 ? -0.021 -2.193 13.318 1.00 87.56 120 THR A N 1
ATOM 864 C CA . THR A 1 120 ? 0.012 -1.448 14.582 1.00 87.56 120 THR A CA 1
ATOM 865 C C . THR A 1 120 ? -1.393 -1.053 15.040 1.00 87.56 120 THR A C 1
ATOM 867 O O . THR A 1 120 ? -1.678 -1.098 16.232 1.00 87.56 120 THR A O 1
ATOM 870 N N . ALA A 1 121 ? -2.296 -0.695 14.120 1.00 86.81 121 ALA A N 1
ATOM 871 C CA . ALA A 1 121 ? -3.686 -0.400 14.463 1.00 86.81 121 ALA A CA 1
ATOM 872 C C . ALA A 1 121 ? -4.429 -1.638 14.990 1.00 86.81 121 ALA A C 1
ATOM 874 O O . ALA A 1 121 ? -5.128 -1.541 15.994 1.00 86.81 121 ALA A O 1
ATOM 875 N N . ILE A 1 122 ? -4.243 -2.802 14.358 1.00 87.00 122 ILE A N 1
ATOM 876 C CA . ILE A 1 122 ? -4.837 -4.074 14.801 1.00 87.00 122 ILE A CA 1
ATOM 877 C C . ILE A 1 122 ? -4.278 -4.501 16.166 1.00 87.00 122 ILE A C 1
ATOM 879 O O . ILE A 1 122 ? -5.037 -4.936 17.028 1.00 87.00 122 ILE A O 1
ATOM 883 N N . ASP A 1 123 ? -2.976 -4.331 16.395 1.00 88.50 123 ASP A N 1
ATOM 884 C CA . ASP A 1 123 ? -2.339 -4.640 17.681 1.00 88.50 123 ASP A CA 1
ATOM 885 C C . ASP A 1 123 ? -2.829 -3.715 18.810 1.00 88.50 123 ASP A C 1
ATOM 887 O O . ASP A 1 123 ? -3.146 -4.142 19.920 1.00 88.50 123 ASP A O 1
ATOM 891 N N . LYS A 1 124 ? -3.017 -2.427 18.511 1.00 85.00 124 LYS A N 1
ATOM 892 C CA . LYS A 1 124 ? -3.653 -1.490 19.445 1.00 85.00 124 LYS A CA 1
ATOM 893 C C . LYS A 1 124 ? -5.135 -1.808 19.683 1.00 85.00 124 LYS A C 1
ATOM 895 O O . LYS A 1 124 ? -5.636 -1.583 20.781 1.00 85.00 124 LYS A O 1
ATOM 900 N N . LEU A 1 125 ? -5.849 -2.334 18.684 1.00 83.75 125 LEU A N 1
ATOM 901 C CA . LEU A 1 125 ? -7.239 -2.787 18.831 1.00 83.75 125 LEU A CA 1
ATOM 902 C C . LEU A 1 125 ? -7.354 -4.017 19.742 1.00 83.75 125 LEU A C 1
ATOM 904 O O . LEU A 1 125 ? -8.321 -4.106 20.498 1.00 83.75 125 LEU A O 1
ATOM 908 N N . SER A 1 126 ? -6.387 -4.940 19.693 1.00 84.25 126 SER A N 1
ATOM 909 C CA . SER A 1 126 ? -6.378 -6.146 20.533 1.00 84.25 126 SER A CA 1
ATOM 910 C C . SER A 1 126 ? -5.990 -5.850 21.985 1.00 84.25 126 SER A C 1
ATOM 912 O O . SER A 1 126 ? -6.506 -6.489 22.900 1.00 84.25 126 SER A O 1
ATOM 914 N N . THR A 1 127 ? -5.121 -4.859 22.203 1.00 81.75 127 THR A N 1
ATOM 915 C CA . THR A 1 127 ? -4.611 -4.480 23.530 1.00 81.75 127 THR A CA 1
ATOM 916 C C . THR A 1 127 ? -5.430 -3.397 24.231 1.00 81.75 127 THR A C 1
ATOM 918 O O . THR A 1 127 ? -5.324 -3.264 25.450 1.00 81.75 127 THR A O 1
ATOM 921 N N . SER A 1 128 ? -6.262 -2.632 23.513 1.00 73.38 128 SER A N 1
ATOM 922 C CA . SER A 1 128 ? -7.066 -1.563 24.116 1.00 73.38 128 SER A CA 1
ATOM 923 C C . SER A 1 128 ? -8.117 -2.133 25.086 1.00 73.38 128 SER A C 1
ATOM 925 O O . SER A 1 128 ? -9.018 -2.866 24.663 1.00 73.38 128 SER A O 1
ATOM 927 N N . PRO A 1 129 ? -8.071 -1.788 26.387 1.00 59.19 129 PRO A N 1
ATOM 928 C CA . PRO A 1 129 ? -9.000 -2.318 27.385 1.00 59.19 129 PRO A CA 1
ATOM 929 C C . PRO A 1 129 ? -10.395 -1.673 27.335 1.00 59.19 129 PRO A C 1
ATOM 931 O O . PRO A 1 129 ? -11.307 -2.154 27.999 1.00 59.19 129 PRO A O 1
ATOM 934 N N . SER A 1 130 ? -10.600 -0.631 26.525 1.00 54.12 130 SER A N 1
ATOM 935 C CA . SER A 1 130 ? -11.864 0.110 26.491 1.00 54.12 130 SER A CA 1
ATOM 936 C C . SER A 1 130 ? -12.586 -0.112 25.167 1.00 54.12 130 SER A C 1
ATOM 938 O O . SER A 1 130 ? -12.070 0.205 24.093 1.00 54.12 130 SER A O 1
ATOM 940 N N . ALA A 1 131 ? -13.779 -0.699 25.214 1.00 57.06 131 ALA A N 1
ATOM 941 C CA . ALA A 1 131 ? -14.752 -0.529 24.146 1.00 57.06 131 ALA A CA 1
ATOM 942 C C . ALA A 1 131 ? -15.158 0.944 24.189 1.00 57.06 131 ALA A C 1
ATOM 944 O O . ALA A 1 131 ? -15.901 1.356 25.077 1.00 57.06 131 ALA A O 1
ATOM 945 N N . SER A 1 132 ? -14.572 1.777 23.326 1.00 58.53 132 SER A N 1
ATOM 946 C CA . SER A 1 132 ? -15.006 3.166 23.217 1.00 58.53 132 SER A CA 1
ATOM 947 C C . SER A 1 132 ? -16.483 3.130 22.855 1.00 58.53 132 SER A C 1
ATOM 949 O O . SER A 1 132 ? -16.862 2.577 21.822 1.00 58.53 132 SER A O 1
ATOM 951 N N . THR A 1 133 ? -17.299 3.661 23.754 1.00 63.69 133 THR A N 1
ATOM 952 C CA . THR A 1 133 ? -18.756 3.677 23.710 1.00 63.69 133 THR A CA 1
ATOM 953 C C . THR A 1 133 ? -19.250 4.575 22.573 1.00 63.69 133 THR A C 1
ATOM 955 O O . THR A 1 133 ? -19.772 5.660 22.805 1.00 63.69 133 THR A O 1
ATOM 958 N N . CYS A 1 134 ? -19.020 4.172 21.326 1.00 69.31 134 CYS A N 1
ATOM 959 C CA . CYS A 1 134 ? -19.326 4.962 20.140 1.00 69.31 134 CYS A CA 1
ATOM 960 C C . CYS A 1 134 ? -20.539 4.381 19.412 1.00 69.31 134 CYS A C 1
ATOM 962 O O . CYS A 1 134 ? -20.654 3.170 19.217 1.00 69.31 134 CYS A O 1
ATOM 964 N N . VAL A 1 135 ? -21.435 5.261 18.965 1.00 76.06 135 VAL A N 1
ATOM 965 C CA . VAL A 1 135 ? -22.636 4.875 18.205 1.00 76.06 135 VAL A CA 1
ATOM 966 C C . VAL A 1 135 ? -22.275 4.507 16.761 1.00 76.06 135 VAL A C 1
ATOM 968 O O . VAL A 1 135 ? -22.966 3.709 16.134 1.00 76.06 135 VAL A O 1
ATOM 971 N N . GLN A 1 136 ? -21.174 5.056 16.234 1.00 80.69 136 GLN A N 1
ATOM 972 C CA . GLN A 1 136 ? -20.720 4.828 14.863 1.00 80.69 136 GLN A CA 1
ATOM 973 C C . GLN A 1 136 ? -19.252 4.392 14.791 1.00 80.69 136 GLN A C 1
ATOM 975 O O . GLN A 1 136 ? -18.383 4.930 15.480 1.00 80.69 136 GLN A O 1
ATOM 980 N N . LEU A 1 137 ? -18.957 3.493 13.848 1.00 80.94 137 LEU A N 1
ATOM 981 C CA . LEU A 1 137 ? -17.604 3.024 13.530 1.00 80.94 137 LEU A CA 1
ATOM 982 C C . LEU A 1 137 ? -16.651 4.166 13.131 1.00 80.94 137 LEU A C 1
ATOM 984 O O . LEU A 1 137 ? -15.484 4.175 13.514 1.00 80.94 137 LEU A O 1
ATOM 988 N N . THR A 1 138 ? -17.140 5.161 12.388 1.00 80.31 138 THR A N 1
ATOM 989 C CA . THR A 1 138 ? -16.332 6.315 11.959 1.00 80.31 138 THR A CA 1
ATOM 990 C C . THR A 1 138 ? -15.875 7.165 13.145 1.00 80.31 138 THR A C 1
ATOM 992 O O . THR A 1 138 ? -14.758 7.678 13.154 1.00 80.31 138 THR A O 1
ATOM 995 N N . GLU A 1 139 ? -16.726 7.304 14.160 1.00 82.19 139 GLU A N 1
ATOM 996 C CA . GLU A 1 139 ? -16.422 8.031 15.393 1.00 82.19 139 GLU A CA 1
ATOM 997 C C . GLU A 1 139 ? -15.422 7.255 16.261 1.00 82.19 139 GLU A C 1
ATOM 999 O O . GLU A 1 139 ? -14.451 7.826 16.764 1.00 82.19 139 GLU A O 1
ATOM 1004 N N . PHE A 1 140 ? -15.584 5.932 16.339 1.00 81.88 140 PHE A N 1
ATOM 1005 C CA . PHE A 1 140 ? -14.627 5.030 16.980 1.00 81.88 140 PHE A CA 1
ATOM 1006 C C . PHE A 1 140 ? -13.229 5.123 16.336 1.00 81.88 140 PHE A C 1
ATOM 1008 O O . PHE A 1 140 ? -12.219 5.285 17.022 1.00 81.88 140 PHE A O 1
ATOM 1015 N N . MET A 1 141 ? -13.164 5.118 15.002 1.00 81.38 141 MET A N 1
ATOM 1016 C CA . MET A 1 141 ? -11.908 5.247 14.253 1.00 81.38 141 MET A CA 1
ATOM 1017 C C . MET A 1 141 ? -11.265 6.631 14.420 1.00 81.38 141 MET A C 1
ATOM 1019 O O . MET A 1 141 ? -10.051 6.733 14.584 1.00 81.38 141 MET A O 1
ATOM 1023 N N . ASN A 1 142 ? -12.063 7.703 14.417 1.00 81.81 142 ASN A N 1
ATOM 1024 C CA . ASN A 1 142 ? -11.562 9.073 14.563 1.00 81.81 142 ASN A CA 1
ATOM 1025 C C . ASN A 1 142 ? -11.108 9.423 15.986 1.00 81.81 142 ASN A C 1
ATOM 1027 O O . ASN A 1 142 ? -10.293 10.332 16.139 1.00 81.81 142 ASN A O 1
ATOM 1031 N N . SER A 1 143 ? -11.626 8.747 17.011 1.00 80.44 143 SER A N 1
ATOM 1032 C CA . SER A 1 143 ? -11.256 9.000 18.408 1.00 80.44 143 SER A CA 1
ATOM 1033 C C . SER A 1 143 ? -10.002 8.234 18.831 1.00 80.44 143 SER A C 1
ATOM 1035 O O . SER A 1 143 ? -9.129 8.818 19.467 1.00 80.44 143 SER A O 1
ATOM 1037 N N . GLY A 1 144 ? -9.879 6.956 18.450 1.00 78.12 144 GLY A N 1
ATOM 1038 C CA . GLY A 1 144 ? -8.770 6.095 18.886 1.00 78.12 144 GLY A CA 1
ATOM 1039 C C . GLY A 1 144 ? -7.633 5.906 17.877 1.00 78.12 144 GLY A C 1
ATOM 1040 O O . GLY A 1 144 ? -6.500 5.672 18.286 1.00 78.12 144 GLY A O 1
ATOM 1041 N N . PHE A 1 145 ? -7.915 6.005 16.572 1.00 81.81 145 PHE A N 1
ATOM 1042 C CA . PHE A 1 145 ? -7.026 5.501 15.509 1.00 81.81 145 PHE A CA 1
ATOM 1043 C C . PHE A 1 145 ? -6.874 6.464 14.327 1.00 81.81 145 PHE A C 1
ATOM 1045 O O . PHE A 1 145 ? -6.555 6.059 13.206 1.00 81.81 145 PHE A O 1
ATOM 1052 N N . LYS A 1 146 ? -7.129 7.759 14.545 1.00 81.62 146 LYS A N 1
ATOM 1053 C CA . LYS A 1 146 ? -7.157 8.762 13.472 1.00 81.62 146 LYS A CA 1
ATOM 1054 C C . LYS A 1 146 ? -5.844 8.818 12.698 1.00 81.62 146 LYS A C 1
ATOM 1056 O O . LYS A 1 146 ? -5.864 8.922 11.474 1.00 81.62 146 LYS A O 1
ATOM 1061 N N . MET A 1 147 ? -4.712 8.743 13.396 1.00 81.12 147 MET A N 1
ATOM 1062 C CA . MET A 1 147 ? -3.393 8.852 12.772 1.00 81.12 147 MET A CA 1
ATOM 1063 C C . MET A 1 147 ? -3.061 7.613 11.946 1.00 81.12 147 MET A C 1
ATOM 1065 O O . MET A 1 147 ? -2.628 7.741 10.805 1.00 81.12 147 MET A O 1
ATOM 1069 N N . GLU A 1 148 ? -3.322 6.423 12.477 1.00 83.38 148 GLU A N 1
ATOM 1070 C CA . GLU A 1 148 ? -3.087 5.147 11.807 1.00 83.38 148 GLU A CA 1
ATOM 1071 C C . GLU A 1 148 ? -4.005 4.980 10.598 1.00 83.38 148 GLU A C 1
ATOM 1073 O O . GLU A 1 148 ? -3.552 4.571 9.530 1.00 83.38 148 GLU A O 1
ATOM 1078 N N . TYR A 1 149 ? -5.279 5.353 10.734 1.00 81.56 149 TYR A N 1
ATOM 1079 C CA . TYR A 1 149 ? -6.246 5.292 9.645 1.00 81.56 149 TYR A CA 1
ATOM 1080 C C . TYR A 1 149 ? -5.897 6.262 8.514 1.00 81.56 149 TYR A C 1
ATOM 1082 O O . TYR A 1 149 ? -5.878 5.872 7.342 1.00 81.56 149 TYR A O 1
ATOM 1090 N N . VAL A 1 150 ? -5.569 7.515 8.847 1.00 83.81 150 VAL A N 1
ATOM 1091 C CA . VAL A 1 150 ? -5.146 8.504 7.849 1.00 83.81 150 VAL A CA 1
ATOM 1092 C C . VAL A 1 150 ? -3.847 8.058 7.188 1.00 83.81 150 VAL A C 1
ATOM 1094 O O . VAL A 1 150 ? -3.790 8.056 5.962 1.00 83.81 150 VAL A O 1
ATOM 1097 N N . ALA A 1 151 ? -2.847 7.614 7.954 1.00 80.31 151 ALA A N 1
ATOM 1098 C CA . ALA A 1 151 ? -1.574 7.144 7.414 1.00 80.31 151 ALA A CA 1
ATOM 1099 C C . ALA A 1 151 ? -1.745 5.925 6.499 1.00 80.31 151 ALA A C 1
ATOM 1101 O O . ALA A 1 151 ? -1.195 5.913 5.399 1.00 80.31 151 ALA A O 1
ATOM 1102 N N . ALA A 1 152 ? -2.526 4.919 6.898 1.00 78.69 152 ALA A N 1
ATOM 1103 C CA . ALA A 1 152 ? -2.768 3.740 6.072 1.00 78.69 152 ALA A CA 1
ATOM 1104 C C . ALA A 1 152 ? -3.436 4.121 4.742 1.00 78.69 152 ALA A C 1
ATOM 1106 O O . ALA A 1 152 ? -3.008 3.662 3.680 1.00 78.69 152 ALA A O 1
ATOM 1107 N N . ARG A 1 153 ? -4.440 5.007 4.787 1.00 82.31 153 ARG A N 1
ATOM 1108 C CA . ARG A 1 153 ? -5.219 5.419 3.615 1.00 82.31 153 ARG A CA 1
ATOM 1109 C C . ARG A 1 153 ? -4.444 6.338 2.671 1.00 82.31 153 ARG A C 1
ATOM 1111 O O . ARG A 1 153 ? -4.499 6.130 1.462 1.00 82.31 153 ARG A O 1
ATOM 1118 N N . THR A 1 154 ? -3.722 7.334 3.183 1.00 78.00 154 THR A N 1
ATOM 1119 C CA . THR A 1 154 ? -2.940 8.258 2.342 1.00 78.00 154 THR A CA 1
ATOM 1120 C C . THR A 1 154 ? -1.789 7.539 1.650 1.00 78.00 154 THR A C 1
ATOM 1122 O O . THR A 1 154 ? -1.611 7.709 0.444 1.00 78.00 154 THR A O 1
ATOM 1125 N N . ASN A 1 155 ? -1.071 6.672 2.369 1.00 81.56 155 ASN A N 1
ATOM 1126 C CA . ASN A 1 155 ? 0.017 5.883 1.794 1.00 81.56 155 ASN A CA 1
ATOM 1127 C C . ASN A 1 155 ? -0.490 4.843 0.787 1.00 81.56 155 ASN A C 1
ATOM 1129 O O . ASN A 1 155 ? 0.146 4.650 -0.247 1.00 81.56 155 ASN A O 1
ATOM 1133 N N . PHE A 1 156 ? -1.670 4.254 1.012 1.00 76.06 156 PHE A N 1
ATOM 1134 C CA . PHE A 1 156 ? -2.287 3.346 0.042 1.00 76.06 156 PHE A CA 1
ATOM 1135 C C . PHE A 1 156 ? -2.636 4.063 -1.269 1.00 76.06 156 PH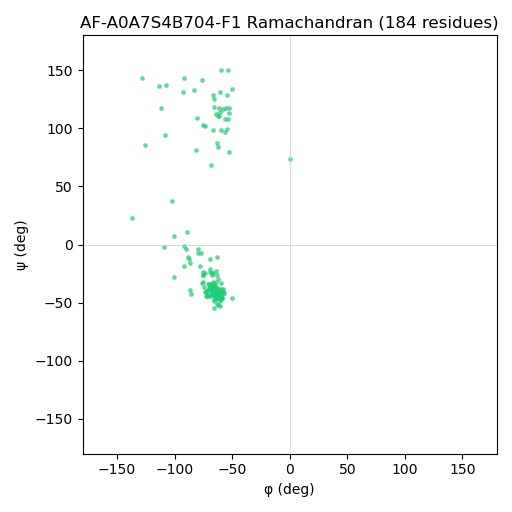E A C 1
ATOM 1137 O O . PHE A 1 156 ? -2.328 3.571 -2.354 1.00 76.06 156 PHE A O 1
ATOM 1144 N N . ILE A 1 157 ? -3.235 5.257 -1.187 1.00 79.44 157 ILE A N 1
ATOM 1145 C CA . ILE A 1 157 ? -3.575 6.066 -2.368 1.00 79.44 157 ILE A CA 1
ATOM 1146 C C . ILE A 1 157 ? -2.305 6.485 -3.121 1.00 79.44 157 ILE A C 1
ATOM 1148 O O . ILE A 1 157 ? -2.267 6.398 -4.349 1.00 79.44 157 ILE A O 1
ATOM 1152 N N . LEU A 1 158 ? -1.260 6.898 -2.400 1.00 75.69 158 LEU A N 1
ATOM 1153 C CA . LEU A 1 158 ? 0.024 7.295 -2.983 1.00 75.69 158 LEU A CA 1
ATOM 1154 C C . LEU A 1 158 ? 0.744 6.114 -3.659 1.00 75.69 158 LEU A C 1
ATOM 1156 O O . LEU A 1 158 ? 1.271 6.240 -4.767 1.00 75.69 158 LEU A O 1
ATOM 1160 N N . GLY A 1 159 ? 0.732 4.946 -3.014 1.00 70.62 159 GLY A N 1
ATOM 1161 C CA . GLY A 1 159 ? 1.292 3.713 -3.559 1.00 70.62 159 GLY A CA 1
ATOM 1162 C C . GLY A 1 159 ? 0.565 3.265 -4.827 1.00 70.62 159 GLY A C 1
ATOM 1163 O O . GLY A 1 159 ? 1.218 2.926 -5.817 1.00 70.62 159 GLY A O 1
ATOM 1164 N N . ASN A 1 160 ? -0.771 3.328 -4.824 1.00 75.12 160 ASN A N 1
ATOM 1165 C CA . ASN A 1 160 ? -1.610 2.891 -5.937 1.00 75.12 160 ASN A CA 1
ATOM 1166 C C . ASN A 1 160 ? -1.551 3.845 -7.142 1.00 75.12 160 ASN A C 1
ATOM 1168 O O . ASN A 1 160 ? -1.450 3.387 -8.276 1.00 75.12 160 ASN A O 1
ATOM 1172 N N . SER A 1 161 ? -1.527 5.166 -6.936 1.00 72.06 161 SER A N 1
ATOM 1173 C CA . SER A 1 161 ? -1.435 6.138 -8.042 1.00 72.06 161 SER A CA 1
ATOM 1174 C C . SER A 1 161 ? -0.131 6.017 -8.844 1.00 72.06 161 SER A C 1
ATOM 1176 O O . SER A 1 161 ? -0.098 6.301 -10.043 1.00 72.06 161 SER A O 1
ATOM 1178 N N . THR A 1 162 ? 0.932 5.517 -8.211 1.00 69.00 162 THR A N 1
ATOM 1179 C CA . THR A 1 162 ? 2.228 5.278 -8.859 1.00 69.00 162 THR A CA 1
ATOM 1180 C C . THR A 1 162 ? 2.208 4.034 -9.770 1.00 69.00 162 THR A C 1
ATOM 1182 O O . THR A 1 162 ? 2.987 3.949 -10.721 1.00 69.00 162 THR A O 1
ATOM 1185 N N . GLY A 1 163 ? 1.303 3.075 -9.541 1.00 62.03 163 GLY A N 1
ATOM 1186 C CA . GLY A 1 163 ? 1.230 1.795 -10.263 1.00 62.03 163 GLY A CA 1
ATOM 1187 C C . GLY A 1 163 ? 0.874 1.893 -11.761 1.00 62.03 163 GLY A C 1
ATOM 1188 O O . GLY A 1 163 ? 1.643 1.402 -12.593 1.00 62.03 163 GLY A O 1
ATOM 1189 N N . PRO A 1 164 ? -0.242 2.536 -12.158 1.00 62.47 164 PRO A N 1
ATOM 1190 C CA . PRO A 1 164 ? -0.674 2.628 -13.559 1.00 62.47 164 PRO A CA 1
ATOM 1191 C C . PRO A 1 164 ? 0.353 3.316 -14.464 1.00 62.47 164 PRO A C 1
ATOM 1193 O O . PRO A 1 164 ? 0.612 2.872 -15.587 1.00 62.47 164 PRO A O 1
ATOM 1196 N N . SER A 1 165 ? 1.003 4.360 -13.943 1.00 62.62 165 SER A N 1
ATOM 1197 C CA . SER A 1 165 ? 2.070 5.087 -14.633 1.00 62.62 165 SER A CA 1
ATOM 1198 C C . SER A 1 165 ? 3.246 4.171 -14.983 1.00 62.62 165 SER A C 1
ATOM 1200 O O . SER A 1 165 ? 3.842 4.315 -16.050 1.00 62.62 165 SER A O 1
ATOM 1202 N N . ARG A 1 166 ? 3.538 3.163 -14.148 1.00 60.75 166 ARG A N 1
ATOM 1203 C CA . ARG A 1 166 ? 4.595 2.172 -14.402 1.00 60.75 166 ARG A CA 1
ATOM 1204 C C . ARG A 1 166 ? 4.218 1.169 -15.485 1.00 60.75 166 ARG A C 1
ATOM 1206 O O . ARG A 1 166 ? 5.064 0.872 -16.324 1.00 60.75 166 ARG A O 1
ATOM 1213 N N . MET A 1 167 ? 2.974 0.684 -15.505 1.00 65.38 167 MET A N 1
ATOM 1214 C CA . MET A 1 167 ? 2.506 -0.254 -16.537 1.00 65.38 167 MET A CA 1
ATOM 1215 C C . MET A 1 167 ? 2.485 0.394 -17.927 1.00 65.38 167 MET A C 1
ATOM 1217 O O . MET A 1 167 ? 2.926 -0.217 -18.899 1.00 65.38 167 MET A O 1
ATOM 1221 N N . SER A 1 168 ? 2.065 1.661 -18.012 1.00 67.75 168 SER A N 1
ATOM 1222 C CA . SER A 1 168 ? 2.090 2.432 -19.263 1.00 67.75 168 SER A CA 1
ATOM 1223 C C . SER A 1 168 ? 3.518 2.723 -19.747 1.00 67.75 168 SER A C 1
ATOM 1225 O O . SER A 1 168 ? 3.792 2.722 -20.947 1.00 67.75 168 SER A O 1
ATOM 1227 N N . PHE A 1 169 ? 4.467 2.927 -18.828 1.00 63.25 169 PHE A N 1
ATOM 1228 C CA . PHE A 1 169 ? 5.879 3.078 -19.186 1.00 63.25 169 PHE A CA 1
ATOM 1229 C C . PHE A 1 169 ? 6.517 1.763 -19.643 1.00 63.25 169 PHE A C 1
ATOM 1231 O O . PHE A 1 169 ? 7.224 1.742 -20.650 1.00 63.25 169 PHE A O 1
ATOM 1238 N N . ALA A 1 170 ? 6.259 0.663 -18.933 1.00 62.84 170 ALA A N 1
ATOM 1239 C CA . ALA A 1 170 ? 6.809 -0.647 -19.263 1.00 62.84 170 ALA A CA 1
ATOM 1240 C C . ALA A 1 170 ? 6.331 -1.140 -20.640 1.00 62.84 170 ALA A C 1
ATOM 1242 O O . ALA A 1 170 ? 7.142 -1.620 -21.433 1.00 62.84 170 ALA A O 1
ATOM 1243 N N . SER A 1 171 ? 5.049 -0.947 -20.973 1.00 65.56 171 SER A N 1
ATOM 1244 C CA . SER A 1 171 ? 4.516 -1.304 -22.294 1.00 65.56 171 SER A CA 1
ATOM 1245 C C . SER A 1 171 ? 5.170 -0.489 -23.415 1.00 65.56 171 SER A C 1
ATOM 1247 O O . SER A 1 171 ? 5.605 -1.059 -24.416 1.00 65.56 171 SER A O 1
ATOM 1249 N N . LYS A 1 172 ? 5.357 0.825 -23.224 1.00 65.38 172 LYS A N 1
ATOM 1250 C CA . LYS A 1 172 ? 6.043 1.699 -24.194 1.00 65.38 172 LYS A CA 1
ATOM 1251 C C . LYS A 1 172 ? 7.517 1.338 -24.399 1.00 65.38 172 LYS A C 1
ATOM 1253 O O . LYS A 1 172 ? 8.035 1.509 -25.502 1.00 65.38 172 LYS A O 1
ATOM 1258 N N . LEU A 1 173 ? 8.190 0.834 -23.365 1.00 62.16 173 LEU A N 1
ATOM 1259 C CA . LEU A 1 173 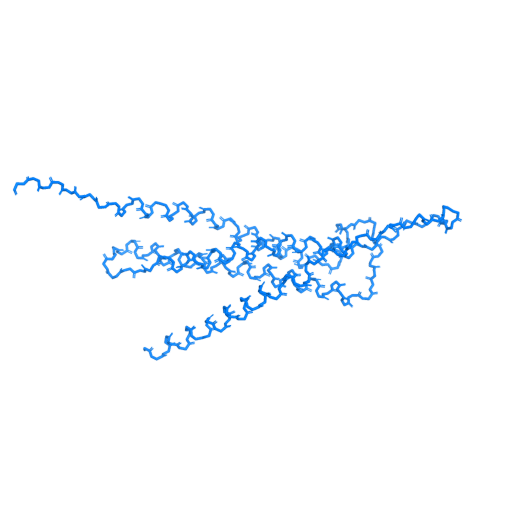? 9.579 0.371 -23.452 1.00 62.16 173 LEU A CA 1
ATOM 1260 C C . LEU A 1 173 ? 9.701 -0.995 -24.143 1.00 62.16 173 LEU A C 1
ATOM 1262 O O . LEU A 1 173 ? 10.686 -1.230 -24.843 1.00 62.16 173 LEU A O 1
ATOM 1266 N N . SER A 1 174 ? 8.705 -1.870 -23.978 1.00 61.38 174 SER A N 1
ATOM 1267 C CA . SER A 1 174 ? 8.676 -3.195 -24.608 1.00 61.38 174 SER A CA 1
ATOM 1268 C C . SER A 1 174 ? 8.397 -3.116 -26.116 1.00 61.38 174 SER A C 1
ATOM 1270 O O . SER A 1 174 ? 9.099 -3.742 -26.907 1.00 61.38 174 SER A O 1
ATOM 1272 N N . VAL A 1 175 ? 7.471 -2.249 -26.549 1.00 57.41 175 VAL A N 1
ATOM 1273 C CA . VAL A 1 175 ? 7.107 -2.083 -27.975 1.00 57.41 175 VAL A CA 1
ATOM 1274 C C . VAL A 1 175 ? 8.276 -1.589 -28.841 1.00 57.41 175 VAL A C 1
ATOM 1276 O O . VAL A 1 175 ? 8.375 -1.953 -30.007 1.00 57.41 175 VAL A O 1
ATOM 1279 N N . ARG A 1 176 ? 9.216 -0.812 -28.287 1.00 54.59 176 ARG A N 1
ATOM 1280 C CA . ARG A 1 176 ? 10.393 -0.328 -29.040 1.00 54.59 176 ARG A CA 1
ATOM 1281 C C . ARG A 1 176 ? 11.519 -1.353 -29.187 1.00 54.59 176 ARG A C 1
ATOM 1283 O O . ARG A 1 176 ? 12.492 -1.069 -29.876 1.00 54.59 176 ARG A O 1
ATOM 1290 N N . LYS A 1 177 ? 11.426 -2.506 -28.518 1.00 52.56 177 LYS A N 1
ATOM 1291 C CA . LYS A 1 177 ? 12.424 -3.582 -28.601 1.00 52.56 177 LYS A CA 1
ATOM 1292 C C . LYS A 1 177 ? 12.104 -4.618 -29.680 1.00 52.56 177 LYS A C 1
ATOM 1294 O O . LYS A 1 177 ? 12.902 -5.535 -29.838 1.00 52.56 177 LYS A O 1
ATOM 1299 N N . ALA A 1 178 ? 10.988 -4.490 -30.406 1.00 47.94 178 ALA A N 1
ATOM 1300 C CA . ALA A 1 178 ? 10.728 -5.346 -31.555 1.00 47.94 178 ALA A CA 1
ATOM 1301 C C . ALA A 1 178 ? 11.861 -5.132 -32.575 1.00 47.94 178 ALA A C 1
ATOM 1303 O O . ALA A 1 178 ? 12.017 -4.008 -33.063 1.00 47.94 178 ALA A O 1
ATOM 1304 N N . PRO A 1 179 ? 12.695 -6.152 -32.845 1.00 51.94 179 PRO A N 1
ATOM 1305 C CA . PRO A 1 179 ? 13.719 -6.038 -33.857 1.00 51.94 179 PRO A CA 1
ATOM 1306 C C . PRO A 1 179 ? 12.988 -5.786 -35.166 1.00 51.94 179 PRO A C 1
ATOM 1308 O O . PRO A 1 179 ? 12.201 -6.614 -35.622 1.00 51.94 179 PRO A O 1
ATOM 1311 N N . THR A 1 180 ? 13.233 -4.626 -35.762 1.00 56.03 180 THR A N 1
ATOM 1312 C CA . THR A 1 180 ? 13.061 -4.462 -37.195 1.00 56.03 180 THR A CA 1
ATOM 1313 C C . THR A 1 180 ? 14.056 -5.433 -37.812 1.00 56.03 180 THR A C 1
ATOM 1315 O O . THR A 1 180 ? 15.205 -5.082 -38.061 1.00 56.03 180 THR A O 1
ATOM 1318 N N . THR A 1 181 ? 13.663 -6.699 -37.947 1.00 56.84 181 THR A N 1
ATOM 1319 C CA . THR A 1 181 ? 14.334 -7.666 -38.800 1.00 56.84 181 THR A CA 1
ATOM 1320 C C . THR A 1 181 ? 14.169 -7.095 -40.193 1.00 56.84 181 THR A C 1
ATOM 1322 O O . THR A 1 181 ? 13.176 -7.327 -40.879 1.00 56.84 181 THR A O 1
ATOM 1325 N N . SER A 1 182 ? 15.108 -6.232 -40.569 1.00 53.59 182 SER A N 1
ATOM 1326 C CA . SER A 1 182 ? 15.365 -5.884 -41.947 1.00 53.59 182 SER A CA 1
ATOM 1327 C C . SER A 1 182 ? 15.611 -7.207 -42.651 1.00 53.59 182 SER A C 1
ATOM 1329 O O . SER A 1 182 ? 16.673 -7.811 -42.516 1.00 53.59 182 SER A O 1
ATOM 1331 N N . LEU A 1 183 ? 14.557 -7.675 -43.319 1.00 53.19 183 LEU A N 1
ATOM 1332 C CA . LEU A 1 183 ? 14.574 -8.620 -44.422 1.00 53.19 183 LEU A CA 1
ATOM 1333 C C . LEU A 1 183 ? 15.551 -8.070 -45.464 1.00 53.19 183 LEU A C 1
ATOM 1335 O O . LEU A 1 183 ? 15.164 -7.422 -46.431 1.00 53.19 183 LEU A O 1
ATOM 1339 N N . LEU A 1 184 ? 16.840 -8.273 -45.221 1.00 57.06 184 LEU A N 1
ATOM 1340 C CA . LEU A 1 184 ? 17.874 -8.135 -46.225 1.00 57.06 184 LEU A CA 1
ATOM 1341 C C . LEU A 1 184 ? 17.855 -9.451 -47.004 1.00 57.06 184 LEU A C 1
ATOM 1343 O O . LEU A 1 184 ? 18.577 -10.399 -46.714 1.00 57.06 184 LEU A O 1
ATOM 1347 N N . MET A 1 185 ? 16.906 -9.518 -47.939 1.00 52.38 185 MET A N 1
ATOM 1348 C CA . MET A 1 185 ? 17.100 -10.242 -49.187 1.00 52.38 185 MET A CA 1
ATOM 1349 C C . MET A 1 185 ? 18.254 -9.554 -49.914 1.00 52.38 185 MET A C 1
ATOM 1351 O O . MET A 1 185 ? 18.067 -8.412 -50.325 1.00 52.38 185 MET A O 1
ATOM 1355 N N . THR A 1 186 ? 19.401 -10.226 -50.013 1.00 54.25 186 THR A N 1
ATOM 1356 C CA . THR A 1 186 ? 20.294 -10.334 -51.191 1.00 54.25 186 THR A CA 1
ATOM 1357 C C . THR A 1 186 ? 21.596 -10.987 -50.772 1.00 54.25 186 THR A C 1
ATOM 1359 O O . THR A 1 186 ? 22.228 -10.449 -49.835 1.00 54.25 186 THR A O 1
#

pLDDT: mean 70.44, std 15.65, range [39.09, 89.38]

Foldseek 3Di:
DVVVVVVVVVVVVVVVVVVVVVVVPVVVPPPDPPPPPPPDDPVPDDDDLPQDQCLVVLLVVLVVLLVVLVVLLVVLVVLLVVDDDDPPDDPVVSVVNVVSNVLSVLLNVLSVQLNVLSVVVNVCSVPPPDSPRDNDPVVVCCPRPVPSVCSNVVSSVVSVVSRVVSVVVVVVVVVVPPPPPPPPDD

Sequence (186 aa):
IRDAADSTAMMVSVLAAALTLQLLQPALSQPGPSGPKLPRPSWLLASTPATMDWRDDAAAIFNNLRTPAALIGSAAFSGAFALQPAESDSFARGLCVRFHMMLAVGSLCANLVTVIASTTAIDKLSTSPSASTCVQLTEFMNSGFKMEYVAARTNFILGNSTGPSRMSFASKLSVRKAPTTSLLMT

Radius of gyration: 24.19 Å; Cα contacts (8 Å, |Δi|>4): 116; chains: 1; bounding box: 70×30×81 Å

Organism: Chrysotila carterae (NCBI:txid13221)

Nearest PDB structures (foldseek):
  8to0-assembly1_C  TM=4.204E-01  e=5.619E+00  Mus musculus
  8otz-assembly1_Ct  TM=3.437E-01  e=5.053E+00  Bos taurus

Secondary structure (DSSP, 8-state):
-HHHHHHHHHHHHHHHHHHHHHHHGGGT-------------GGG--S-------HHHHHHHHHHHHHHHHHHHHHHHHHHHH-PPPTTS-HHHHHHHHHHHHHHHHHHHHHHHHHHHHHHHHHHHHH-------SSHHHHHHHHSHHHHHHHHHHHHHHHHHHHHHHHHHHHHHHTTS--------